Protein AF-A0A0M3JYH3-F1 (afdb_monomer_lite)

InterPro domains:
  IPR003406 Glycosyl transferase, family 14 [PF02485] (110-214)

pLDDT: mean 85.72, std 14.6, range [30.31, 98.38]

Radius of gyration: 22.3 Å; chains: 1; bounding box: 53×64×58 Å

Sequence (349 aa):
MTRRVEVPSATRVYADKLDEVIKNIGLMDNGINCDELASGNVPESIRQKAERWTYDFEMRNPLLDVANRNERCNYLTKQYGFNTVPLSDEENEFPIAYGLLVFRTAIQYLSGFDLPLKTNREMVRIFKQLNGSFNTEVLHYDYGRLWARKGTKAPHGIHLFKSSLSATFSRESANYIANNTVVNELIHYLNGTHVPDETFWTTVAGNPEKIPMPGAFNGTRFLQFTDELERRQQNEIRAEFATSTMHYYISRYQVWWFSRIKICNGEFVKDSCVYGIGDIPILLGRRELVAHKFYLHIQPAAYFCVYQKVRQRAISHDIDSFDDRPYANLPGPALKRGVNLDVWTKRYF

Organism: Anisakis simplex (NCBI:txid6269)

Foldseek 3Di:
DPPPPPDPQLLVLLVVLLVLQLVLQCCVVLVADLVLLQVLVHDPVNVVSLQPDAGPPVPPPCLVVDPDPVVNVVCCCRNVVDRDDDNDPLLVVQDDDDDADDDDDPVCVQAVQKDFLAASNLVSLLVVLLVFAKFKDWAQDDLVQLPVCRPPAQPPNQDWTFTDLDIDGDPQQVVLCVPPPSNVSNVVSLVPTHPSSRTRRCSQQQCCVRRVTGNRDPSVVVHVLVVVVVVVVVVVDDPVVVLPAADLRQAEDWAFPPDPDRDAPWDQDPRTHAHASSCSNSSNPHRHGMYHGHDSRISVSSRVSSVSVNSVVNSDPVVVVSDSVVSSLRPSNCVVVVNDSVNSVVVRD

Structure (mmCIF, N/CA/C/O backbone):
data_AF-A0A0M3JYH3-F1
#
_entry.id   AF-A0A0M3JYH3-F1
#
loop_
_atom_site.group_PDB
_atom_site.id
_atom_site.type_symbol
_atom_site.label_atom_id
_atom_site.label_alt_id
_atom_site.label_comp_id
_atom_site.label_asym_id
_atom_site.label_entity_id
_atom_site.label_seq_id
_atom_site.pdbx_PDB_ins_code
_atom_site.Cartn_x
_atom_site.Cartn_y
_atom_site.Cartn_z
_atom_site.occupancy
_atom_site.B_iso_or_equiv
_atom_site.auth_seq_id
_atom_site.auth_comp_id
_atom_site.auth_asym_id
_atom_site.auth_atom_id
_atom_site.pdbx_PDB_model_num
ATOM 1 N N . MET A 1 1 ? -4.921 -42.052 -28.350 1.00 35.19 1 MET A N 1
ATOM 2 C CA . MET A 1 1 ? -3.800 -41.089 -28.292 1.00 35.19 1 MET A CA 1
ATOM 3 C C . MET A 1 1 ? -4.367 -39.681 -28.205 1.00 35.19 1 MET A C 1
ATOM 5 O O . MET A 1 1 ? -4.621 -39.051 -29.222 1.00 35.19 1 MET A O 1
ATOM 9 N N . THR A 1 2 ? -4.641 -39.203 -26.997 1.00 32.44 2 THR A N 1
ATOM 10 C CA . THR A 1 2 ? -4.983 -37.800 -26.751 1.00 32.44 2 THR A CA 1
ATOM 11 C C . THR A 1 2 ? -3.686 -36.999 -26.779 1.00 32.44 2 THR A C 1
ATOM 13 O O . THR A 1 2 ? -2.843 -37.148 -25.896 1.00 32.44 2 THR A O 1
ATOM 16 N N . ARG A 1 3 ? -3.488 -36.187 -27.826 1.00 31.05 3 ARG A N 1
ATOM 17 C CA . ARG A 1 3 ? -2.424 -35.176 -27.853 1.00 31.05 3 ARG A CA 1
ATOM 18 C C . ARG A 1 3 ? -2.630 -34.263 -26.643 1.00 31.05 3 ARG A C 1
ATOM 20 O O . ARG A 1 3 ? -3.579 -33.484 -26.624 1.00 31.05 3 ARG A O 1
ATOM 27 N N . ARG A 1 4 ? -1.753 -34.365 -25.640 1.00 30.31 4 ARG A N 1
ATOM 28 C CA . ARG A 1 4 ? -1.554 -33.283 -24.674 1.00 30.31 4 ARG A CA 1
ATOM 29 C C . ARG A 1 4 ? -1.040 -32.099 -25.482 1.00 30.31 4 ARG A C 1
ATOM 31 O O . ARG A 1 4 ? 0.087 -32.126 -25.962 1.00 30.31 4 ARG A O 1
ATOM 38 N N . VAL A 1 5 ? -1.893 -31.107 -25.702 1.00 32.38 5 VAL A N 1
ATOM 39 C CA . VAL A 1 5 ? -1.412 -29.771 -26.037 1.00 32.38 5 VAL A CA 1
ATOM 40 C C . VAL A 1 5 ? -0.696 -29.303 -24.776 1.00 32.38 5 VAL A C 1
ATOM 42 O O . VAL A 1 5 ? -1.336 -29.140 -23.739 1.00 32.38 5 VAL A O 1
ATOM 45 N N . GLU A 1 6 ? 0.631 -29.209 -24.823 1.00 36.38 6 GLU A N 1
ATOM 46 C CA . GLU A 1 6 ? 1.411 -28.569 -23.767 1.00 36.38 6 GLU A CA 1
ATOM 47 C C . GLU A 1 6 ? 0.956 -27.112 -23.685 1.00 36.38 6 GLU A C 1
ATOM 49 O O . GLU A 1 6 ? 1.330 -26.271 -24.501 1.00 36.38 6 GLU A O 1
ATOM 54 N N . VAL A 1 7 ? 0.077 -26.824 -22.727 1.00 42.16 7 VAL A N 1
ATOM 55 C CA . VAL A 1 7 ? -0.182 -25.455 -22.295 1.00 42.16 7 VAL A CA 1
ATOM 56 C C . VAL A 1 7 ? 1.166 -24.925 -21.802 1.00 42.16 7 VAL A C 1
ATOM 58 O O . VAL A 1 7 ? 1.773 -25.580 -20.948 1.00 42.16 7 VAL A O 1
ATOM 61 N N . PRO A 1 8 ? 1.683 -23.800 -22.331 1.00 55.47 8 PRO A N 1
ATOM 62 C CA . PRO A 1 8 ? 2.891 -23.200 -21.785 1.00 55.47 8 PRO A CA 1
ATOM 63 C C . PRO A 1 8 ? 2.692 -23.021 -20.280 1.00 55.47 8 PRO A C 1
ATOM 65 O O . PRO A 1 8 ? 1.616 -22.580 -19.866 1.00 55.47 8 PRO A O 1
ATOM 68 N N . SER A 1 9 ? 3.684 -23.375 -19.456 1.00 77.56 9 SER A N 1
ATOM 69 C CA . SER A 1 9 ? 3.591 -23.095 -18.021 1.00 77.56 9 SER A CA 1
ATOM 70 C C . SER A 1 9 ? 3.213 -21.619 -17.844 1.00 77.56 9 SER A C 1
ATOM 72 O O . SER A 1 9 ? 3.724 -20.762 -18.569 1.00 77.56 9 SER A O 1
ATOM 74 N N . ALA A 1 10 ? 2.281 -21.304 -16.940 1.00 83.69 10 ALA A N 1
ATOM 75 C CA . ALA A 1 10 ? 1.799 -19.932 -16.730 1.00 83.69 10 ALA A CA 1
ATOM 76 C C . ALA A 1 10 ? 2.959 -18.927 -16.567 1.00 83.69 10 ALA A C 1
ATOM 78 O O . ALA A 1 10 ? 2.903 -17.807 -17.075 1.00 83.69 10 ALA A O 1
ATOM 79 N N . THR A 1 11 ? 4.057 -19.382 -15.956 1.00 85.94 11 THR A N 1
ATOM 80 C CA . THR A 1 11 ? 5.347 -18.692 -15.854 1.00 85.94 11 THR A CA 1
ATOM 81 C C . THR A 1 11 ? 5.919 -18.267 -17.205 1.00 85.94 11 THR A C 1
ATOM 83 O O . THR A 1 11 ? 6.310 -17.114 -17.346 1.00 85.94 11 THR A O 1
ATOM 86 N N . ARG A 1 12 ? 5.944 -19.150 -18.213 1.00 86.69 12 ARG A N 1
ATOM 87 C CA . ARG A 1 12 ? 6.437 -18.821 -19.559 1.00 86.69 12 ARG A CA 1
ATOM 88 C C . ARG A 1 12 ? 5.572 -17.753 -20.221 1.00 86.69 12 ARG A C 1
ATOM 90 O O . ARG A 1 12 ? 6.104 -16.781 -20.736 1.00 86.69 12 ARG A O 1
ATOM 97 N N . VAL A 1 13 ? 4.245 -17.883 -20.129 1.00 86.19 13 VAL A N 1
ATOM 98 C CA . VAL A 1 13 ? 3.313 -16.873 -20.670 1.00 86.19 13 VAL A CA 1
ATOM 99 C C . VAL A 1 13 ? 3.532 -15.512 -20.012 1.00 86.19 13 VAL A C 1
ATOM 101 O O . VAL A 1 13 ? 3.459 -14.475 -20.668 1.00 86.19 13 VAL A O 1
ATOM 104 N N . TYR A 1 14 ? 3.790 -15.501 -18.707 1.00 88.50 14 TYR A N 1
ATOM 105 C CA . TYR A 1 14 ? 4.072 -14.272 -17.983 1.00 88.50 14 TYR A CA 1
ATOM 106 C C . TYR A 1 14 ? 5.433 -13.678 -18.340 1.00 88.50 14 TYR A C 1
ATOM 108 O O . TYR A 1 14 ? 5.522 -12.461 -18.479 1.00 88.50 14 TYR A O 1
ATOM 116 N N . ALA A 1 15 ? 6.465 -14.511 -18.489 1.00 89.69 15 ALA A N 1
ATOM 117 C CA . ALA A 1 15 ? 7.803 -14.088 -18.889 1.00 89.69 15 ALA A CA 1
ATOM 118 C C . ALA A 1 15 ? 7.777 -13.427 -20.274 1.00 89.69 15 ALA A C 1
ATOM 120 O O . ALA A 1 15 ? 8.196 -12.281 -20.398 1.00 89.69 15 ALA A O 1
ATOM 121 N N . ASP A 1 16 ? 7.149 -14.073 -21.261 1.00 88.81 16 ASP A N 1
ATOM 122 C CA . ASP A 1 16 ? 7.013 -13.530 -22.618 1.00 88.81 16 ASP A CA 1
ATOM 123 C C . ASP A 1 16 ? 6.286 -12.165 -22.605 1.00 88.81 16 ASP A C 1
ATOM 125 O O . ASP A 1 16 ? 6.710 -11.207 -23.254 1.00 88.81 16 ASP A O 1
ATOM 129 N N . LYS A 1 17 ? 5.214 -12.036 -21.804 1.00 88.25 17 LYS A N 1
ATOM 130 C CA . LYS A 1 17 ? 4.492 -10.763 -21.614 1.00 88.25 17 LYS A CA 1
ATOM 131 C C . LYS A 1 17 ? 5.326 -9.706 -20.893 1.00 88.25 17 LYS A C 1
ATOM 133 O O . LYS A 1 17 ? 5.144 -8.516 -21.140 1.00 88.25 17 LYS A O 1
ATOM 138 N N . LEU A 1 18 ? 6.155 -10.100 -19.929 1.00 89.38 18 LEU A N 1
ATOM 139 C CA . LEU A 1 18 ? 7.035 -9.174 -19.224 1.00 89.38 18 LEU A CA 1
ATOM 140 C C . LEU A 1 18 ? 8.073 -8.610 -20.192 1.00 89.38 18 LEU A C 1
ATOM 142 O O . LEU A 1 18 ? 8.213 -7.393 -20.252 1.00 89.38 18 LEU A O 1
ATOM 146 N N . ASP A 1 19 ? 8.715 -9.460 -20.989 1.00 89.50 19 ASP A N 1
ATOM 147 C CA . ASP A 1 19 ? 9.706 -9.042 -21.981 1.00 89.50 19 ASP A CA 1
ATOM 148 C C . ASP A 1 19 ? 9.103 -8.079 -23.016 1.00 89.50 19 ASP A C 1
ATOM 150 O O . ASP A 1 19 ? 9.698 -7.041 -23.313 1.00 89.50 19 ASP A O 1
ATOM 154 N N . GLU A 1 20 ? 7.886 -8.357 -23.505 1.00 89.12 20 GLU A N 1
ATOM 155 C CA . GLU A 1 20 ? 7.159 -7.453 -24.410 1.00 89.12 20 GLU A CA 1
ATOM 156 C C . GLU A 1 20 ? 6.887 -6.087 -23.758 1.00 89.12 20 GLU A C 1
ATOM 158 O O . GLU A 1 20 ? 7.136 -5.048 -24.370 1.00 89.12 20 GLU A O 1
ATOM 163 N N . VAL A 1 21 ? 6.437 -6.062 -22.499 1.00 88.94 21 VAL A N 1
ATOM 164 C CA . VAL A 1 21 ? 6.174 -4.807 -21.775 1.00 88.94 21 VAL A CA 1
ATOM 165 C C . VAL A 1 21 ? 7.449 -4.018 -21.511 1.00 88.94 21 VAL A C 1
ATOM 167 O O . VAL A 1 21 ? 7.468 -2.813 -21.748 1.00 88.94 21 VAL A O 1
ATOM 170 N N . ILE A 1 22 ? 8.518 -4.663 -21.037 1.00 90.38 22 ILE A N 1
ATOM 171 C CA . ILE A 1 22 ? 9.797 -3.986 -20.771 1.00 90.38 22 ILE A CA 1
ATOM 172 C C . ILE A 1 22 ? 10.367 -3.392 -22.059 1.00 90.38 22 ILE A C 1
ATOM 174 O O . ILE A 1 22 ? 10.863 -2.262 -22.046 1.00 90.38 22 ILE A O 1
ATOM 178 N N . LYS A 1 23 ? 10.226 -4.108 -23.179 1.00 89.06 23 LYS A N 1
ATOM 179 C CA . LYS A 1 23 ? 10.567 -3.591 -24.502 1.00 89.06 23 LYS A CA 1
ATOM 180 C C . LYS A 1 23 ? 9.712 -2.378 -24.879 1.00 89.06 23 LYS A C 1
ATOM 182 O O . LYS A 1 23 ? 10.268 -1.374 -25.301 1.00 89.06 23 LYS A O 1
ATOM 187 N N . ASN A 1 24 ? 8.393 -2.434 -24.687 1.00 86.88 24 ASN A N 1
ATOM 188 C CA . ASN A 1 24 ? 7.489 -1.322 -25.013 1.00 86.88 24 ASN A CA 1
ATOM 189 C C . ASN A 1 24 ? 7.736 -0.073 -24.149 1.00 86.88 24 ASN A C 1
ATOM 191 O O . ASN A 1 24 ? 7.578 1.041 -24.636 1.00 86.88 24 ASN A O 1
ATOM 195 N N . ILE A 1 25 ? 8.152 -0.243 -22.889 1.00 88.44 25 ILE A N 1
ATOM 196 C CA . ILE A 1 25 ? 8.557 0.874 -22.019 1.00 88.44 25 ILE A CA 1
ATOM 197 C C . ILE A 1 25 ? 9.853 1.529 -22.535 1.00 88.44 25 ILE A C 1
ATOM 199 O O . ILE A 1 25 ? 10.072 2.719 -22.317 1.00 88.44 25 ILE A O 1
ATOM 203 N N . GLY A 1 26 ? 10.717 0.771 -23.220 1.00 90.06 26 GLY A N 1
ATOM 204 C CA . GLY A 1 26 ? 11.949 1.283 -23.820 1.00 90.06 26 GLY A CA 1
ATOM 205 C C . GLY A 1 26 ? 13.079 1.526 -22.817 1.00 90.06 26 GLY A C 1
ATOM 206 O O . GLY A 1 26 ? 13.938 2.370 -23.064 1.00 90.06 26 GLY A O 1
ATOM 207 N N . LEU A 1 27 ? 13.107 0.815 -21.680 1.00 90.00 27 LEU A N 1
ATOM 208 C CA . LEU A 1 27 ? 14.142 1.005 -20.648 1.00 90.00 27 LEU A CA 1
ATOM 209 C C . LEU A 1 27 ? 15.553 0.785 -21.212 1.00 90.00 27 LEU A C 1
ATOM 211 O O . LEU A 1 27 ? 16.405 1.671 -21.138 1.00 90.00 27 LEU A O 1
ATOM 215 N N . MET A 1 28 ? 15.778 -0.372 -21.839 1.00 87.62 28 MET A N 1
ATOM 216 C CA . MET A 1 28 ? 17.083 -0.729 -22.402 1.00 87.62 28 MET A CA 1
ATOM 217 C C . MET A 1 28 ? 17.468 0.159 -23.588 1.00 87.62 28 MET A C 1
ATOM 219 O O . MET A 1 28 ? 18.626 0.565 -23.683 1.00 87.62 28 MET A O 1
ATOM 223 N N . ASP A 1 29 ? 16.502 0.530 -24.433 1.00 90.38 29 ASP A N 1
ATOM 224 C CA . ASP A 1 29 ? 16.721 1.418 -25.584 1.00 90.38 29 ASP A CA 1
ATOM 225 C C . ASP A 1 29 ? 17.187 2.818 -25.147 1.00 90.38 29 ASP A C 1
ATOM 227 O O . ASP A 1 29 ? 17.959 3.473 -25.846 1.00 90.38 29 ASP A O 1
ATOM 231 N N . ASN A 1 30 ? 16.789 3.250 -23.946 1.00 91.00 30 ASN A N 1
ATOM 232 C CA . ASN A 1 30 ? 17.229 4.500 -23.323 1.00 91.00 30 ASN A CA 1
ATOM 233 C C . ASN A 1 30 ? 18.453 4.326 -22.397 1.00 91.00 30 ASN A C 1
ATOM 235 O O . ASN A 1 30 ? 18.867 5.264 -21.714 1.00 91.00 30 ASN A O 1
ATOM 239 N N . GLY A 1 31 ? 19.072 3.140 -22.378 1.00 91.62 31 GLY A N 1
ATOM 240 C CA . GLY A 1 31 ? 20.254 2.845 -21.567 1.00 91.62 31 GLY A CA 1
ATOM 241 C C . GLY A 1 31 ? 19.990 2.803 -20.060 1.00 91.62 31 GLY A C 1
ATOM 242 O O . GLY A 1 31 ? 20.898 3.102 -19.283 1.00 91.62 31 GLY A O 1
ATOM 243 N N . ILE A 1 32 ? 18.767 2.458 -19.651 1.00 94.06 32 ILE A N 1
ATOM 244 C CA . ILE A 1 32 ? 18.358 2.311 -18.251 1.00 94.06 32 ILE A CA 1
ATOM 245 C C . ILE A 1 32 ? 18.498 0.845 -17.854 1.00 94.06 32 ILE A C 1
ATOM 247 O O . ILE A 1 32 ? 17.699 0.002 -18.258 1.00 94.06 32 ILE A O 1
ATOM 251 N N . ASN A 1 33 ? 19.505 0.547 -17.033 1.00 94.19 33 ASN A N 1
ATOM 252 C CA . ASN A 1 33 ? 19.722 -0.791 -16.498 1.00 94.19 33 ASN A CA 1
ATOM 253 C C . ASN A 1 33 ? 19.128 -0.913 -15.086 1.00 94.19 33 ASN A C 1
ATOM 255 O O . ASN A 1 33 ? 19.706 -0.438 -14.105 1.00 94.19 33 ASN A O 1
ATOM 259 N N . CYS A 1 34 ? 17.980 -1.579 -14.971 1.00 95.25 34 CYS A N 1
ATOM 260 C CA . CYS A 1 34 ? 17.308 -1.748 -13.686 1.00 95.25 34 CYS A CA 1
ATOM 261 C C . CYS A 1 34 ? 18.018 -2.710 -12.724 1.00 95.25 34 CYS A C 1
ATOM 263 O O . CYS A 1 34 ? 17.780 -2.614 -11.523 1.00 95.25 34 CYS A O 1
ATOM 265 N N . ASP A 1 35 ? 18.863 -3.633 -13.199 1.00 94.56 35 ASP A N 1
ATOM 266 C CA . ASP A 1 35 ? 19.681 -4.485 -12.321 1.00 94.56 35 ASP A CA 1
ATOM 267 C C . ASP A 1 35 ? 20.736 -3.660 -11.582 1.00 94.56 35 ASP A C 1
ATOM 269 O O . ASP A 1 35 ? 20.869 -3.759 -10.362 1.00 94.56 35 ASP A O 1
ATOM 273 N N . GLU A 1 36 ? 21.418 -2.768 -12.298 1.00 94.00 36 GLU A N 1
ATOM 274 C CA . GLU A 1 36 ? 22.406 -1.871 -11.698 1.00 94.00 36 GLU A CA 1
ATOM 275 C C . GLU A 1 36 ? 21.750 -0.880 -10.734 1.00 94.00 36 GLU A C 1
ATOM 277 O O . GLU A 1 36 ? 22.203 -0.745 -9.595 1.00 94.00 36 GLU A O 1
ATOM 282 N N . LEU A 1 37 ? 20.632 -0.266 -11.141 1.00 95.06 37 LEU A N 1
ATOM 283 C CA . LEU A 1 37 ? 19.850 0.639 -10.292 1.00 95.06 37 LEU A CA 1
ATOM 284 C C . LEU A 1 37 ? 19.336 -0.044 -9.015 1.00 95.06 37 LEU A C 1
ATOM 286 O O . LEU A 1 37 ? 19.373 0.555 -7.943 1.00 95.06 37 LEU A O 1
ATOM 290 N N . ALA A 1 38 ? 18.905 -1.306 -9.106 1.00 94.69 38 ALA A N 1
ATOM 291 C CA . ALA A 1 38 ? 18.459 -2.081 -7.950 1.00 94.69 38 ALA A CA 1
ATOM 292 C C . ALA A 1 38 ? 19.602 -2.460 -6.996 1.00 94.69 38 ALA A C 1
ATOM 294 O O . ALA A 1 38 ? 19.373 -2.570 -5.793 1.00 94.69 38 ALA A O 1
ATOM 295 N N . SER A 1 39 ? 20.823 -2.640 -7.509 1.00 91.19 39 SER A N 1
ATOM 296 C CA . SER A 1 39 ? 21.988 -2.999 -6.691 1.00 91.19 39 SER A CA 1
ATOM 297 C C . SER A 1 39 ? 22.509 -1.849 -5.818 1.00 91.19 39 SER A C 1
ATOM 299 O O . SER A 1 39 ? 23.264 -2.085 -4.878 1.00 91.19 39 SER A O 1
ATOM 301 N N . GLY A 1 40 ? 22.156 -0.599 -6.145 1.00 81.25 40 GLY A N 1
ATOM 302 C CA . GLY A 1 40 ? 22.682 0.611 -5.501 1.00 81.25 40 GLY A CA 1
ATOM 303 C C . GLY A 1 40 ? 24.093 1.018 -5.952 1.00 81.25 40 GLY A C 1
ATOM 304 O O . GLY A 1 40 ? 24.463 2.184 -5.814 1.00 81.25 40 GLY A O 1
ATOM 305 N N . ASN A 1 41 ?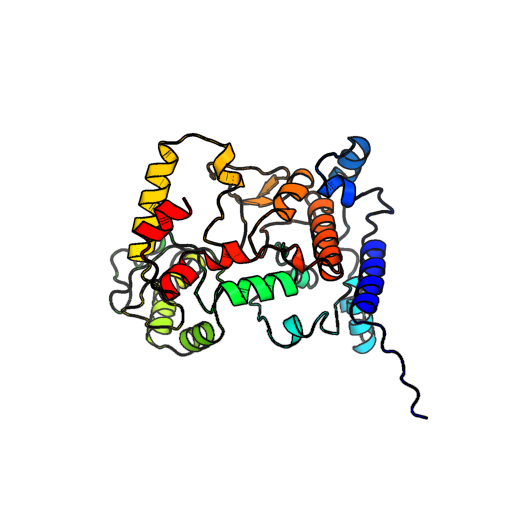 24.851 0.113 -6.577 1.00 82.56 41 ASN A N 1
ATOM 306 C CA . ASN A 1 41 ? 26.182 0.367 -7.135 1.00 82.56 41 ASN A CA 1
ATOM 307 C C . ASN A 1 41 ? 26.079 0.842 -8.589 1.00 82.56 41 ASN A C 1
ATOM 309 O O . ASN A 1 41 ? 26.506 0.161 -9.518 1.00 82.56 41 ASN A O 1
ATOM 313 N N . VAL A 1 42 ? 25.463 2.006 -8.782 1.00 87.31 42 VAL A N 1
ATOM 314 C CA . VAL A 1 42 ? 25.132 2.529 -10.113 1.00 87.31 42 VAL A CA 1
ATOM 315 C C . VAL A 1 42 ? 26.309 3.328 -10.682 1.00 87.31 42 VAL A C 1
ATOM 317 O O . VAL A 1 42 ? 26.676 4.342 -10.079 1.00 87.31 42 VAL A O 1
ATOM 320 N N . PRO A 1 43 ? 26.870 2.958 -11.848 1.00 91.38 43 PRO A N 1
ATOM 321 C CA . PRO A 1 43 ? 27.805 3.806 -12.574 1.00 91.38 43 PRO A CA 1
ATOM 322 C C . PRO A 1 43 ? 27.181 5.168 -12.882 1.00 91.38 43 PRO A C 1
ATOM 324 O O . PRO A 1 43 ? 26.028 5.259 -13.309 1.00 91.38 43 PRO A O 1
ATOM 327 N N . GLU A 1 44 ? 27.963 6.234 -12.729 1.00 92.06 44 GLU A N 1
ATOM 328 C CA . GLU A 1 44 ? 27.493 7.614 -12.916 1.00 92.06 44 GLU A CA 1
ATOM 329 C C . GLU A 1 44 ? 26.860 7.845 -14.302 1.00 92.06 44 GLU A C 1
ATOM 331 O O . GLU A 1 44 ? 25.868 8.557 -14.440 1.00 92.06 44 GLU A O 1
ATOM 336 N N . SER A 1 45 ? 27.365 7.165 -15.336 1.00 90.94 45 SER A N 1
ATOM 337 C CA . SER A 1 45 ? 26.817 7.225 -16.696 1.00 90.94 45 SER A CA 1
ATOM 338 C C . SER A 1 45 ? 25.390 6.679 -16.808 1.00 90.94 45 SER A C 1
ATOM 340 O O . SER A 1 45 ? 24.594 7.205 -17.585 1.00 90.94 45 SER A O 1
ATOM 342 N N . ILE A 1 46 ? 25.050 5.637 -16.047 1.00 91.31 46 ILE A N 1
ATOM 343 C CA . ILE A 1 46 ? 23.710 5.036 -16.026 1.00 91.31 46 ILE A CA 1
ATOM 344 C C . ILE A 1 46 ? 22.788 5.843 -15.122 1.00 91.31 46 ILE A C 1
ATOM 346 O O . ILE A 1 46 ? 21.641 6.094 -15.493 1.00 91.31 46 ILE A O 1
ATOM 350 N N . ARG A 1 47 ? 23.310 6.335 -13.993 1.00 93.50 47 ARG A N 1
ATOM 351 C CA . ARG A 1 47 ? 22.591 7.252 -13.105 1.00 93.50 47 ARG A CA 1
ATOM 352 C C . ARG A 1 47 ? 22.083 8.474 -13.872 1.00 93.50 47 ARG A C 1
ATOM 354 O O . ARG A 1 47 ? 20.879 8.694 -13.921 1.00 93.50 47 ARG A O 1
ATOM 361 N N . GLN A 1 48 ? 22.966 9.196 -14.564 1.00 93.94 48 GLN A N 1
ATOM 362 C CA . GLN A 1 48 ? 22.590 10.407 -15.306 1.00 93.94 48 GLN A CA 1
ATOM 363 C C . GLN A 1 48 ? 21.563 10.147 -16.414 1.00 93.94 48 GLN A C 1
ATOM 365 O O . GLN A 1 48 ? 20.695 10.987 -16.656 1.00 93.94 48 GLN A O 1
ATOM 370 N N . LYS A 1 49 ? 21.641 8.994 -17.093 1.00 94.94 49 LYS A N 1
ATOM 371 C CA . LYS A 1 49 ? 20.631 8.597 -18.086 1.00 94.94 49 LYS A CA 1
ATOM 372 C C . LYS A 1 49 ? 19.271 8.389 -17.432 1.00 94.94 49 LYS A C 1
ATOM 374 O O . LYS A 1 49 ? 18.283 8.931 -17.914 1.00 94.94 49 LYS A O 1
ATOM 379 N N . ALA A 1 50 ? 19.229 7.653 -16.324 1.00 95.81 50 ALA A N 1
ATOM 380 C CA . ALA A 1 50 ? 17.994 7.360 -15.608 1.00 95.81 50 ALA A CA 1
ATOM 381 C C . ALA A 1 50 ? 17.361 8.613 -14.967 1.00 95.81 50 ALA A C 1
ATOM 383 O O . ALA A 1 50 ? 16.139 8.732 -14.963 1.00 95.81 50 ALA A O 1
ATOM 384 N N . GLU A 1 51 ? 18.166 9.567 -14.482 1.00 95.19 51 GLU A N 1
ATOM 385 C CA . GLU A 1 51 ? 17.679 10.843 -13.927 1.00 95.19 51 GLU A CA 1
ATOM 386 C C . GLU A 1 51 ? 17.063 11.760 -14.988 1.00 95.19 51 GLU A C 1
ATOM 388 O O . GLU A 1 51 ? 16.088 12.454 -14.708 1.00 95.19 51 GLU A O 1
ATOM 393 N N . ARG A 1 52 ? 17.640 11.782 -16.197 1.00 94.56 52 ARG A N 1
ATOM 394 C CA . ARG A 1 52 ? 17.201 12.657 -17.298 1.00 94.56 52 ARG A CA 1
ATOM 395 C C . ARG A 1 52 ? 16.123 12.037 -18.175 1.00 94.56 52 ARG A C 1
ATOM 397 O O . ARG A 1 52 ? 15.533 12.748 -18.987 1.00 94.56 52 ARG A O 1
ATOM 404 N N . TRP A 1 53 ? 15.902 10.731 -18.068 1.00 95.12 53 TRP A N 1
ATOM 405 C CA . TRP A 1 53 ? 14.916 10.051 -18.888 1.00 95.12 53 TRP A CA 1
ATOM 406 C C . TRP A 1 53 ? 13.506 10.520 -18.548 1.00 95.12 53 TRP A C 1
ATOM 408 O O . TRP A 1 53 ? 13.085 10.529 -17.391 1.00 95.12 53 TRP A O 1
ATOM 418 N N . THR A 1 54 ? 12.769 10.886 -19.587 1.00 91.19 54 THR A N 1
ATOM 419 C CA . THR A 1 54 ? 11.357 11.232 -19.514 1.00 91.19 54 THR A CA 1
ATOM 420 C C . THR A 1 54 ? 10.540 10.128 -20.168 1.00 91.19 54 THR A C 1
ATOM 422 O O . THR A 1 54 ? 10.987 9.469 -21.105 1.00 91.19 54 THR A O 1
ATOM 425 N N . TYR A 1 55 ? 9.326 9.922 -19.668 1.00 85.12 55 TYR A N 1
ATOM 426 C CA . TYR A 1 55 ? 8.387 8.966 -20.234 1.00 85.12 55 TYR A CA 1
ATOM 427 C C . TYR A 1 55 ? 7.146 9.723 -20.697 1.00 85.12 55 TYR A C 1
ATOM 429 O O . TYR A 1 55 ? 6.483 10.373 -19.884 1.00 85.12 55 TYR A O 1
ATOM 437 N N . ASP A 1 56 ? 6.850 9.672 -21.997 1.00 76.81 56 ASP A N 1
ATOM 438 C CA . ASP A 1 56 ? 5.654 10.311 -22.543 1.00 76.81 56 ASP A CA 1
ATOM 439 C C . ASP A 1 56 ? 4.411 9.505 -22.157 1.00 76.81 56 ASP A C 1
ATOM 441 O O . ASP A 1 56 ? 4.155 8.409 -22.654 1.00 76.81 56 ASP A O 1
ATOM 445 N N . PHE A 1 57 ? 3.642 10.066 -21.232 1.00 65.50 57 PHE A N 1
ATOM 446 C CA . PHE A 1 57 ? 2.424 9.459 -20.714 1.00 65.50 57 PHE A CA 1
ATOM 447 C C . PHE A 1 57 ? 1.152 10.006 -21.371 1.00 65.50 57 PHE A C 1
ATOM 449 O O . PHE A 1 57 ? 0.076 9.430 -21.209 1.00 65.50 57 PHE A O 1
ATOM 456 N N . GLU A 1 58 ? 1.284 11.114 -22.100 1.00 58.66 58 GLU A N 1
ATOM 457 C CA . GLU A 1 58 ? 0.213 11.742 -22.876 1.00 58.66 58 GLU A CA 1
ATOM 458 C C . GLU A 1 58 ? 0.212 11.241 -24.326 1.00 58.66 58 GLU A C 1
ATOM 460 O O . GLU A 1 58 ? -0.658 11.625 -25.112 1.00 58.66 58 GLU A O 1
ATOM 465 N N . MET A 1 59 ? 1.154 10.353 -24.678 1.00 60.31 59 MET A N 1
ATOM 466 C CA . MET A 1 59 ? 1.169 9.636 -25.945 1.00 60.31 59 MET A CA 1
ATOM 467 C C . MET A 1 59 ? -0.224 9.049 -26.169 1.00 60.31 59 MET A C 1
ATOM 469 O O . MET A 1 59 ? -0.676 8.192 -25.405 1.00 60.31 59 MET A O 1
ATOM 473 N N . ARG A 1 60 ? -0.929 9.602 -27.168 1.00 56.16 60 ARG A N 1
ATOM 474 C CA . ARG A 1 60 ? -2.347 9.374 -27.472 1.00 56.16 60 ARG A CA 1
ATOM 475 C C . ARG A 1 60 ? -2.710 7.923 -27.195 1.00 56.16 60 ARG A C 1
ATOM 477 O O . ARG A 1 60 ? -2.343 7.064 -27.985 1.00 56.16 60 ARG A O 1
ATOM 484 N N . ASN A 1 61 ? -3.384 7.650 -26.074 1.00 64.06 61 ASN A N 1
ATOM 485 C CA . ASN A 1 61 ? -3.697 6.278 -25.699 1.00 64.06 61 ASN A CA 1
ATOM 486 C C . ASN A 1 61 ? -4.758 5.757 -26.679 1.00 64.06 61 ASN A C 1
ATOM 488 O O . ASN A 1 61 ? -5.937 6.103 -26.532 1.00 64.06 61 ASN A O 1
ATOM 492 N N . PRO A 1 62 ? -4.381 4.922 -27.664 1.00 65.88 62 PRO A N 1
ATOM 493 C CA . PRO A 1 62 ? -5.301 4.482 -28.695 1.00 65.88 62 PRO A CA 1
ATOM 494 C C . PRO A 1 62 ? -6.414 3.618 -28.097 1.00 65.88 62 PRO A C 1
ATOM 496 O O . PRO A 1 62 ? -7.403 3.376 -28.771 1.00 65.88 62 PRO A O 1
ATOM 499 N N . LEU A 1 63 ? -6.322 3.187 -26.829 1.00 70.75 63 LEU A N 1
ATOM 500 C CA . LEU A 1 63 ? -7.390 2.464 -26.141 1.00 70.75 63 LEU A CA 1
ATOM 501 C C . LEU A 1 63 ? -8.748 3.176 -26.241 1.00 70.75 63 LEU A C 1
ATOM 503 O O . LEU A 1 63 ? -9.768 2.504 -26.407 1.00 70.75 63 LEU A O 1
ATOM 507 N N . LEU A 1 64 ? -8.765 4.512 -26.140 1.00 70.31 64 LEU A N 1
ATOM 508 C CA . LEU A 1 64 ? -9.997 5.299 -26.259 1.00 70.31 64 LEU A CA 1
ATOM 509 C C . LEU A 1 64 ? -10.471 5.421 -27.717 1.00 70.31 64 LEU A C 1
ATOM 511 O O . LEU A 1 64 ? -11.676 5.498 -27.950 1.00 70.31 64 LEU A O 1
ATOM 515 N N . ASP A 1 65 ? -9.545 5.356 -28.675 1.00 75.69 65 ASP A N 1
ATOM 516 C CA . ASP A 1 65 ? -9.803 5.476 -30.115 1.00 75.69 65 ASP A CA 1
ATOM 517 C C . ASP A 1 65 ? -10.163 4.125 -30.780 1.00 75.69 65 ASP A C 1
ATOM 519 O O . ASP A 1 65 ? -10.805 4.086 -31.829 1.00 75.69 65 ASP A O 1
ATOM 523 N N . VAL A 1 66 ? -9.794 2.991 -30.175 1.00 77.94 66 VAL A N 1
ATOM 524 C CA . VAL A 1 66 ? -10.106 1.644 -30.679 1.00 77.94 66 VAL A CA 1
ATOM 525 C C . VAL A 1 66 ? -11.582 1.346 -30.427 1.00 77.94 66 VAL A C 1
ATOM 527 O O . VAL A 1 66 ? -12.003 1.269 -29.278 1.00 77.94 66 VAL A O 1
ATOM 530 N N . ALA A 1 67 ? -12.395 1.144 -31.464 1.00 78.75 67 ALA A N 1
ATOM 531 C CA . ALA A 1 67 ? -13.827 0.856 -31.302 1.00 78.75 67 ALA A CA 1
ATOM 532 C C . ALA A 1 67 ? -14.118 -0.611 -30.920 1.00 78.75 67 ALA A C 1
ATOM 534 O O . ALA A 1 67 ? -15.091 -0.898 -30.220 1.00 78.75 67 ALA A O 1
ATOM 535 N N . ASN A 1 68 ? -13.281 -1.555 -31.364 1.00 89.25 68 ASN A N 1
ATOM 536 C CA . ASN A 1 68 ? -13.513 -2.985 -31.181 1.00 89.25 68 ASN A CA 1
ATOM 537 C C . ASN A 1 68 ? -13.061 -3.472 -29.791 1.00 89.25 68 ASN A C 1
ATOM 539 O O . ASN A 1 68 ? -11.922 -3.272 -29.369 1.00 89.25 68 ASN A O 1
ATOM 543 N N . ARG 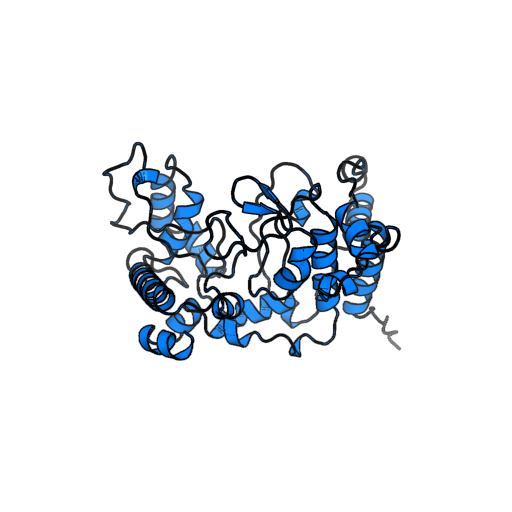A 1 69 ? -13.947 -4.180 -29.079 1.00 84.38 69 ARG A N 1
ATOM 544 C CA . ARG A 1 69 ? -13.672 -4.708 -27.732 1.00 84.38 69 ARG A CA 1
ATOM 545 C C . ARG A 1 69 ? -12.474 -5.663 -27.687 1.00 84.38 69 ARG A C 1
ATOM 547 O O . ARG A 1 69 ? -11.674 -5.576 -26.760 1.00 84.38 69 ARG A O 1
ATOM 554 N N . ASN A 1 70 ? -12.345 -6.562 -28.659 1.00 85.81 70 ASN A N 1
ATOM 555 C CA . ASN A 1 70 ? -11.255 -7.538 -28.694 1.00 85.81 70 ASN A CA 1
ATOM 556 C C . ASN A 1 70 ? -9.920 -6.850 -28.976 1.00 85.81 70 ASN A C 1
ATOM 558 O O . ASN A 1 70 ? -8.918 -7.179 -28.349 1.00 85.81 70 ASN A O 1
ATOM 562 N N . GLU A 1 71 ? -9.913 -5.851 -29.857 1.00 85.38 71 GLU A N 1
ATOM 563 C CA . GLU A 1 71 ? -8.727 -5.031 -30.112 1.00 85.38 71 GLU A CA 1
ATOM 564 C C . GLU A 1 71 ? -8.304 -4.251 -28.862 1.00 85.38 71 GLU A C 1
ATOM 566 O O . GLU A 1 71 ? -7.117 -4.236 -28.542 1.00 85.38 71 GLU A O 1
ATOM 571 N N . ARG A 1 72 ? -9.254 -3.708 -28.081 1.00 83.44 72 ARG A N 1
ATOM 572 C CA . ARG A 1 72 ? -8.954 -3.099 -26.770 1.00 83.44 72 ARG A CA 1
ATOM 573 C C . ARG A 1 72 ? -8.329 -4.103 -25.801 1.00 83.44 72 ARG A C 1
ATOM 575 O O . ARG A 1 72 ? -7.305 -3.803 -25.196 1.00 83.44 72 ARG A O 1
ATOM 582 N N . CYS A 1 73 ? -8.908 -5.297 -25.654 1.00 81.44 73 CYS A N 1
ATOM 583 C CA . CYS A 1 73 ? -8.366 -6.344 -24.776 1.00 81.44 73 CYS A CA 1
ATOM 584 C C . CYS A 1 73 ? -6.967 -6.804 -25.213 1.00 81.44 73 CYS A C 1
ATOM 586 O O . CYS A 1 73 ? -6.092 -7.008 -24.369 1.00 81.44 73 CYS A O 1
ATOM 588 N N . ASN A 1 74 ? -6.736 -6.921 -26.521 1.00 82.25 74 ASN A N 1
ATOM 589 C CA . ASN A 1 74 ? -5.432 -7.264 -27.080 1.00 82.25 74 ASN A CA 1
ATOM 590 C C . ASN A 1 74 ? -4.409 -6.155 -26.820 1.00 82.25 74 ASN A C 1
ATOM 592 O O . ASN A 1 74 ? -3.296 -6.450 -26.391 1.00 82.25 74 ASN A O 1
ATOM 596 N N . TYR A 1 75 ? -4.795 -4.891 -27.016 1.00 80.75 75 TYR A N 1
ATOM 597 C CA . TYR A 1 75 ? -3.954 -3.736 -26.711 1.00 80.75 75 TYR A CA 1
ATOM 598 C C . TYR A 1 75 ? -3.567 -3.707 -25.230 1.00 80.75 75 TYR A C 1
ATOM 600 O O . TYR A 1 75 ? -2.383 -3.668 -24.915 1.00 80.75 75 TYR A O 1
ATOM 608 N N . LEU A 1 76 ? -4.540 -3.819 -24.317 1.00 79.38 76 LEU A N 1
ATOM 609 C CA . LEU A 1 76 ? -4.285 -3.832 -22.872 1.00 79.38 76 LEU A CA 1
ATOM 610 C C . LEU A 1 76 ? -3.325 -4.954 -22.468 1.00 79.38 76 LEU A C 1
ATOM 612 O O . LEU A 1 76 ? -2.400 -4.738 -21.688 1.00 79.38 76 LEU A O 1
ATOM 616 N N . THR A 1 77 ? -3.540 -6.151 -23.011 1.00 79.00 77 THR A N 1
ATOM 617 C CA . THR A 1 77 ? -2.731 -7.325 -22.675 1.00 79.00 77 THR A CA 1
ATOM 618 C C . THR A 1 77 ? -1.293 -7.181 -23.167 1.00 79.00 77 THR A C 1
ATOM 620 O O . THR A 1 77 ? -0.380 -7.543 -22.433 1.00 79.00 77 THR A O 1
ATOM 623 N N . LYS A 1 78 ? -1.084 -6.632 -24.369 1.00 78.06 78 LYS A N 1
ATOM 624 C CA . LYS A 1 78 ? 0.251 -6.438 -24.959 1.00 78.06 78 LYS A CA 1
ATOM 625 C C . LYS A 1 78 ? 1.008 -5.255 -24.360 1.00 78.06 78 LYS A C 1
ATOM 627 O O . LYS A 1 78 ? 2.194 -5.354 -24.077 1.00 78.06 78 LYS A O 1
ATOM 632 N N . GLN A 1 79 ? 0.323 -4.135 -24.141 1.00 78.38 79 GLN A N 1
ATOM 633 C CA . GLN A 1 79 ? 0.960 -2.903 -23.667 1.00 78.38 79 GLN A CA 1
ATOM 634 C C . GLN A 1 79 ? 1.242 -2.915 -22.171 1.00 78.38 79 GLN A C 1
ATOM 636 O O . GLN A 1 79 ? 2.271 -2.408 -21.739 1.00 78.38 79 GLN A O 1
ATOM 641 N N . TYR A 1 80 ? 0.352 -3.510 -21.375 1.00 79.44 80 TYR A N 1
ATOM 642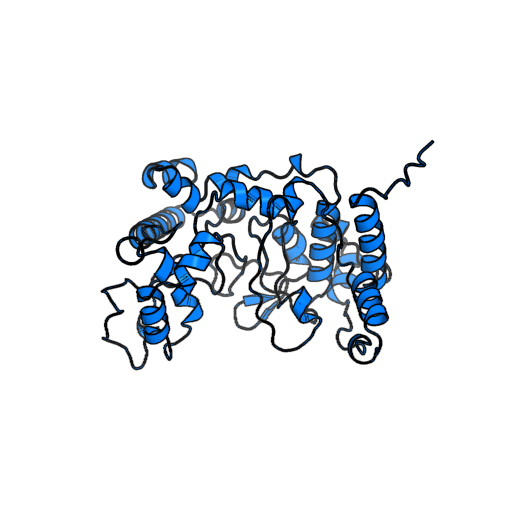 C CA . TYR A 1 80 ? 0.484 -3.521 -19.917 1.00 79.44 80 TYR A CA 1
ATOM 643 C C . TYR A 1 80 ? 0.835 -4.902 -19.353 1.00 79.44 80 TYR A C 1
ATOM 645 O O . TYR A 1 80 ? 1.102 -5.032 -18.158 1.00 79.44 80 TYR A O 1
ATOM 653 N N . GLY A 1 81 ? 0.867 -5.940 -20.199 1.00 80.62 81 GLY A N 1
ATOM 654 C CA . GLY A 1 81 ? 1.319 -7.282 -19.825 1.00 80.62 81 GLY A CA 1
ATOM 655 C C . GLY A 1 81 ? 0.439 -7.946 -18.780 1.00 80.62 81 GLY A C 1
ATOM 656 O O . GLY A 1 81 ? 0.951 -8.727 -17.976 1.00 80.62 81 GLY A O 1
ATOM 657 N N . PHE A 1 82 ? -0.859 -7.621 -18.759 1.00 82.31 82 PHE A N 1
ATOM 658 C CA . PHE A 1 82 ? -1.792 -8.184 -17.791 1.00 82.31 82 PHE A CA 1
ATOM 659 C C . PHE A 1 82 ? -1.758 -9.709 -17.834 1.00 82.31 82 PHE A C 1
ATOM 661 O O . PHE A 1 82 ? -1.892 -10.347 -18.890 1.00 82.31 82 PHE A O 1
ATOM 668 N N . ASN A 1 83 ? -1.580 -10.300 -16.657 1.00 80.31 83 ASN A N 1
ATOM 669 C CA . ASN A 1 83 ? -1.632 -11.737 -16.523 1.00 80.31 83 ASN A CA 1
ATOM 670 C C . ASN A 1 83 ? -3.085 -12.216 -16.593 1.00 80.31 83 ASN A C 1
ATOM 672 O O . ASN A 1 83 ? -3.987 -11.583 -16.054 1.00 80.31 83 ASN A O 1
ATOM 676 N N . THR A 1 84 ? -3.299 -13.329 -17.281 1.00 81.56 84 THR A N 1
ATOM 677 C CA . THR A 1 84 ? -4.630 -13.898 -17.540 1.00 81.56 84 THR A CA 1
ATOM 678 C C . THR A 1 84 ? -4.808 -15.268 -16.897 1.00 81.56 84 THR A C 1
ATOM 680 O O . THR A 1 84 ? -5.890 -15.838 -16.981 1.00 81.56 84 THR A O 1
ATOM 683 N N . VAL A 1 85 ? -3.753 -15.806 -16.281 1.00 84.94 85 VAL A N 1
ATOM 684 C CA . VAL A 1 85 ? -3.742 -17.107 -15.606 1.00 84.94 85 VAL A CA 1
ATOM 685 C C . VAL A 1 85 ? -2.980 -16.992 -14.281 1.00 84.94 85 VAL A C 1
ATOM 687 O O . VAL A 1 85 ? -1.985 -16.270 -14.234 1.00 84.94 85 VAL A O 1
ATOM 690 N N . PRO A 1 86 ? -3.396 -17.667 -13.199 1.00 89.75 86 PRO A N 1
ATOM 691 C CA . PRO A 1 86 ? -2.617 -17.709 -11.960 1.00 89.75 86 PRO A CA 1
ATOM 692 C C . PRO A 1 86 ? -1.206 -18.271 -12.195 1.00 89.75 86 PRO A C 1
ATOM 694 O O . PRO A 1 86 ? -1.027 -19.151 -13.037 1.00 89.75 86 PRO A O 1
ATOM 697 N N . LEU A 1 87 ? -0.203 -17.778 -11.460 1.00 90.00 87 LEU A N 1
ATOM 698 C CA . LEU A 1 87 ? 1.173 -18.300 -11.537 1.00 90.00 87 LEU A CA 1
ATOM 699 C C . LEU A 1 87 ? 1.398 -19.518 -10.632 1.00 90.00 87 LEU A C 1
ATOM 701 O O . LEU A 1 87 ? 2.370 -20.248 -10.820 1.00 90.00 87 LEU A O 1
ATOM 705 N N . SER A 1 88 ? 0.501 -19.757 -9.674 1.00 89.69 88 SER A N 1
ATOM 706 C CA . SER A 1 88 ? 0.536 -20.905 -8.773 1.00 89.69 88 SER A CA 1
ATOM 707 C C . SER A 1 88 ? -0.855 -21.247 -8.234 1.00 89.69 88 SER A C 1
ATOM 709 O O . SER A 1 88 ? -1.738 -20.386 -8.183 1.00 89.69 88 SER A O 1
ATOM 711 N N . ASP A 1 89 ? -1.029 -22.491 -7.782 1.00 91.81 89 ASP A N 1
ATOM 712 C CA . ASP A 1 89 ? -2.252 -22.928 -7.093 1.00 91.81 89 ASP A CA 1
ATOM 713 C C . ASP A 1 89 ? -2.464 -22.143 -5.792 1.00 91.81 89 ASP A C 1
ATOM 715 O O . ASP A 1 89 ? -3.577 -21.730 -5.488 1.00 91.81 89 ASP A O 1
ATOM 719 N N . GLU A 1 90 ? -1.375 -21.823 -5.082 1.00 92.88 90 GLU A N 1
ATOM 720 C CA . GLU A 1 90 ? -1.401 -21.008 -3.864 1.00 92.88 90 GLU A CA 1
ATOM 721 C C . GLU A 1 90 ? -2.049 -19.631 -4.083 1.00 92.88 90 GLU A C 1
ATOM 723 O O . GLU A 1 90 ? -2.796 -19.158 -3.228 1.00 92.88 90 GLU A O 1
ATOM 728 N N . GLU A 1 91 ? -1.781 -18.991 -5.222 1.00 93.38 91 GLU A N 1
ATOM 729 C CA . GLU A 1 91 ? -2.418 -17.723 -5.589 1.00 93.38 91 GLU A CA 1
ATOM 730 C C . GLU A 1 91 ? -3.864 -17.907 -6.046 1.00 93.38 91 GLU A C 1
ATOM 732 O O . GLU A 1 91 ? -4.714 -17.074 -5.739 1.00 93.38 91 GLU A O 1
ATOM 737 N N . ASN A 1 92 ? -4.154 -18.992 -6.769 1.00 94.50 92 ASN A N 1
ATOM 738 C CA . ASN A 1 92 ? -5.503 -19.303 -7.239 1.00 94.50 92 ASN A CA 1
ATOM 739 C C . ASN A 1 92 ? -6.472 -19.590 -6.076 1.00 94.50 92 ASN A C 1
ATOM 741 O O . ASN A 1 92 ? -7.648 -19.238 -6.139 1.00 94.50 92 ASN A O 1
ATOM 745 N N . GLU A 1 93 ? -5.973 -20.207 -5.007 1.00 97.00 93 GLU A N 1
ATOM 746 C CA . GLU A 1 93 ? -6.750 -20.589 -3.825 1.00 97.00 93 GLU A CA 1
ATOM 747 C C . GLU A 1 93 ? -6.905 -19.457 -2.796 1.00 97.00 93 GLU A C 1
ATOM 749 O O . GLU A 1 93 ? -7.739 -19.560 -1.894 1.00 97.00 93 GLU A O 1
ATOM 754 N N . PHE A 1 94 ? -6.143 -18.363 -2.921 1.00 97.38 94 PHE A N 1
ATOM 755 C CA . PHE A 1 94 ? -6.185 -17.224 -1.998 1.00 97.38 94 PHE A CA 1
ATOM 756 C C . PHE A 1 94 ? -6.491 -15.908 -2.739 1.00 97.38 94 PHE A C 1
ATOM 758 O O . PHE A 1 94 ? -5.591 -15.106 -2.998 1.00 97.38 94 PHE A O 1
ATOM 765 N N . PRO A 1 95 ? -7.763 -15.650 -3.095 1.00 96.88 95 PRO A N 1
ATOM 766 C CA . PRO A 1 95 ? -8.134 -14.441 -3.820 1.00 96.88 95 PRO A CA 1
ATOM 767 C C . PRO A 1 95 ? -7.955 -13.179 -2.961 1.00 96.88 95 PRO A C 1
ATOM 769 O O . PRO A 1 95 ? -8.399 -13.116 -1.814 1.00 96.88 95 PRO A O 1
ATOM 772 N N . ILE A 1 96 ? -7.358 -12.142 -3.554 1.00 96.31 96 ILE A N 1
ATOM 773 C CA . ILE A 1 96 ? -7.155 -10.821 -2.943 1.00 96.31 96 ILE A CA 1
ATOM 774 C C . ILE A 1 96 ? -8.078 -9.806 -3.627 1.00 96.31 96 ILE A C 1
ATOM 776 O O . ILE A 1 96 ? -8.185 -9.778 -4.853 1.00 96.31 96 ILE A O 1
ATOM 780 N N . ALA A 1 97 ? -8.738 -8.956 -2.837 1.00 96.06 97 ALA A N 1
ATOM 781 C CA . ALA A 1 97 ? -9.562 -7.854 -3.331 1.00 96.06 97 ALA A CA 1
ATOM 782 C C . ALA A 1 97 ? -8.889 -6.503 -3.047 1.00 96.06 97 ALA A C 1
ATOM 784 O O . ALA A 1 97 ? -8.341 -6.299 -1.966 1.00 96.06 97 ALA A O 1
ATOM 785 N N . TYR A 1 98 ? -8.976 -5.573 -4.001 1.00 91.31 98 TYR A N 1
ATOM 786 C CA . TYR A 1 98 ? -8.397 -4.231 -3.902 1.00 91.31 98 TYR A CA 1
ATOM 787 C C . TYR A 1 98 ? -9.490 -3.161 -3.987 1.00 91.31 98 TYR A C 1
ATOM 789 O O . TYR A 1 98 ? -10.362 -3.227 -4.854 1.00 91.31 98 TYR A O 1
ATOM 797 N N . GLY A 1 99 ? -9.421 -2.155 -3.113 1.00 87.62 99 GLY A N 1
ATOM 798 C CA . GLY A 1 99 ? -10.187 -0.914 -3.230 1.00 87.62 99 GLY A CA 1
ATOM 799 C C . GLY A 1 99 ? -9.290 0.197 -3.765 1.00 87.62 99 GLY A C 1
ATOM 800 O O . GLY A 1 99 ? -8.438 0.690 -3.032 1.00 87.62 99 GLY A O 1
ATOM 801 N N . LEU A 1 100 ? -9.460 0.575 -5.035 1.00 82.31 100 LEU A N 1
ATOM 802 C CA . LEU A 1 100 ? -8.635 1.585 -5.708 1.00 82.31 100 LEU A CA 1
ATOM 803 C C . LEU A 1 100 ? -9.474 2.816 -6.060 1.00 82.31 100 LEU A C 1
ATOM 805 O O . LEU A 1 100 ? -10.501 2.697 -6.728 1.00 82.31 100 LEU A O 1
ATOM 809 N N . LEU A 1 101 ? -9.018 3.999 -5.641 1.00 78.94 101 LEU A N 1
ATOM 810 C CA . LEU A 1 101 ? -9.632 5.281 -5.987 1.00 78.94 101 LEU A CA 1
ATOM 811 C C . LEU A 1 101 ? -8.788 5.988 -7.055 1.00 78.94 101 LEU A C 1
ATOM 813 O O . LEU A 1 101 ? -7.613 6.273 -6.837 1.00 78.94 101 LEU A O 1
ATOM 817 N N . VAL A 1 102 ? -9.395 6.293 -8.202 1.00 75.94 102 VAL A N 1
ATOM 818 C CA . VAL A 1 102 ? -8.736 6.928 -9.357 1.00 75.94 102 VAL A CA 1
ATOM 819 C C . VAL A 1 102 ? -9.596 8.070 -9.898 1.00 75.94 102 VAL A C 1
ATOM 821 O O . VAL A 1 102 ? -10.819 8.006 -9.798 1.00 75.94 102 VAL A O 1
ATOM 824 N N . PHE A 1 103 ? -8.983 9.123 -10.457 1.00 67.44 103 PHE A N 1
ATOM 825 C CA . PHE A 1 103 ? -9.739 10.322 -10.862 1.00 67.44 103 PHE A CA 1
ATOM 826 C C . PHE A 1 103 ? -9.301 11.012 -12.165 1.00 67.44 103 PHE A C 1
ATOM 828 O O . PHE A 1 103 ? -10.003 11.928 -12.589 1.00 67.44 103 PHE A O 1
ATOM 835 N N . ARG A 1 104 ? -8.188 10.625 -12.822 1.00 65.56 104 ARG A N 1
ATOM 836 C CA . ARG A 1 104 ? -7.766 11.272 -14.088 1.00 65.56 104 ARG A CA 1
ATOM 837 C C . ARG A 1 104 ? -7.653 10.355 -15.295 1.00 65.56 104 ARG A C 1
ATOM 839 O O . ARG A 1 104 ? -8.316 10.611 -16.290 1.00 65.56 104 ARG A O 1
ATOM 846 N N . THR A 1 105 ? -6.792 9.341 -15.266 1.00 61.34 105 THR A N 1
ATOM 847 C CA . THR A 1 105 ? -6.454 8.603 -16.496 1.00 61.34 105 THR A CA 1
ATOM 848 C C . THR A 1 105 ? -6.570 7.097 -16.321 1.00 61.34 105 THR A C 1
ATOM 850 O O . THR A 1 105 ? -6.332 6.556 -15.245 1.00 61.34 105 THR A O 1
ATOM 853 N N . ALA A 1 106 ? -6.892 6.390 -17.406 1.00 58.59 106 ALA A N 1
ATOM 854 C CA . ALA A 1 106 ? -6.894 4.926 -17.434 1.00 58.59 106 ALA A CA 1
ATOM 855 C C . ALA A 1 106 ? -5.517 4.323 -17.107 1.00 58.59 106 ALA A C 1
ATOM 857 O O . ALA A 1 106 ? -5.444 3.171 -16.709 1.00 58.59 106 ALA A O 1
ATOM 858 N N . ILE A 1 107 ? -4.428 5.084 -17.222 1.00 58.19 107 ILE A N 1
ATOM 859 C CA . ILE A 1 107 ? -3.097 4.607 -16.841 1.00 58.19 107 ILE A CA 1
ATOM 860 C C . ILE A 1 107 ? -2.824 4.864 -15.343 1.00 58.19 107 ILE A C 1
ATOM 862 O O . ILE A 1 107 ? -2.111 4.086 -14.717 1.00 58.19 107 ILE A O 1
ATOM 866 N N . GLN A 1 108 ? -3.491 5.844 -14.705 1.00 55.53 108 GLN A N 1
ATOM 867 C CA . GLN A 1 108 ? -3.586 5.890 -13.235 1.00 55.53 108 GLN A CA 1
ATOM 868 C C . GLN A 1 108 ? -4.317 4.669 -12.655 1.00 55.53 108 GLN A C 1
ATOM 870 O O . GLN A 1 108 ? -4.136 4.393 -11.478 1.00 55.53 108 GLN A O 1
ATOM 875 N N . TYR A 1 109 ? -5.081 3.899 -13.441 1.00 50.22 109 TYR A N 1
ATOM 876 C CA . TYR A 1 109 ? -5.626 2.604 -13.000 1.00 50.22 109 TYR A CA 1
ATOM 877 C C . TYR A 1 109 ? -4.526 1.590 -12.638 1.00 50.22 109 TYR A C 1
ATOM 879 O O . TYR A 1 109 ? -4.752 0.712 -11.814 1.00 50.22 109 TYR A O 1
ATOM 887 N N . LEU A 1 110 ? -3.335 1.716 -13.236 1.00 52.31 110 LEU A N 1
ATOM 888 C CA . LEU A 1 110 ? -2.210 0.808 -12.996 1.00 52.31 110 LEU A CA 1
ATOM 889 C C . LEU A 1 110 ? -1.377 1.180 -11.768 1.00 52.31 110 LEU A C 1
ATOM 891 O O . LEU A 1 110 ? -0.677 0.315 -11.251 1.00 52.31 110 LEU A O 1
ATOM 895 N N . SER A 1 111 ? -1.434 2.439 -11.322 1.00 55.66 111 SER A N 1
ATOM 896 C CA . SER A 1 111 ? -0.602 2.923 -10.217 1.00 55.66 111 SER A CA 1
ATOM 897 C C . SER A 1 111 ? -1.375 3.661 -9.130 1.00 55.66 111 SER A C 1
ATOM 899 O O . SER A 1 111 ? -1.132 3.432 -7.961 1.00 55.66 111 SER A O 1
ATOM 901 N N . GLY A 1 112 ? -2.316 4.557 -9.430 1.00 62.47 112 GLY A N 1
ATOM 902 C CA . GLY A 1 112 ? -2.927 5.410 -8.396 1.00 62.47 112 GLY A CA 1
ATOM 903 C C . GLY A 1 112 ? -1.887 6.246 -7.629 1.00 62.47 112 GLY A C 1
ATOM 904 O O . GLY A 1 112 ? -2.133 6.642 -6.495 1.00 62.47 112 GLY A O 1
ATOM 905 N N . PHE A 1 113 ? -0.724 6.487 -8.256 1.00 82.88 113 PHE A N 1
ATOM 906 C CA . PHE A 1 113 ? 0.541 6.950 -7.657 1.00 82.88 113 PHE A CA 1
ATOM 907 C C . PHE A 1 113 ? 1.232 5.970 -6.697 1.00 82.88 113 PHE A C 1
ATOM 909 O O . PHE A 1 113 ? 2.339 6.255 -6.245 1.00 82.88 113 PHE A O 1
ATOM 916 N N . ASP A 1 114 ? 0.623 4.821 -6.443 1.00 90.31 114 ASP A N 1
ATOM 917 C CA . ASP A 1 114 ? 1.166 3.706 -5.685 1.00 90.31 114 ASP A CA 1
ATOM 918 C C . ASP A 1 114 ? 1.817 2.668 -6.615 1.00 90.31 114 ASP A C 1
ATOM 920 O O . ASP A 1 114 ? 1.521 2.562 -7.807 1.00 90.31 114 ASP A O 1
ATOM 924 N N . LEU A 1 115 ? 2.733 1.875 -6.068 1.00 92.00 115 LEU A N 1
ATOM 925 C CA . LEU A 1 115 ? 3.308 0.726 -6.764 1.00 92.00 115 LEU A CA 1
ATOM 926 C C . LEU A 1 115 ? 3.462 -0.440 -5.784 1.00 92.00 115 LEU A C 1
ATOM 928 O O . LEU A 1 115 ? 4.063 -0.250 -4.720 1.00 92.00 115 LEU A O 1
ATOM 932 N N . PRO A 1 116 ? 2.958 -1.647 -6.108 1.00 93.94 116 PRO A N 1
ATOM 933 C CA . PRO A 1 116 ? 3.219 -2.829 -5.302 1.00 93.94 116 PRO A CA 1
ATOM 934 C C . PRO A 1 116 ? 4.717 -3.093 -5.151 1.00 93.94 116 PRO A C 1
ATOM 936 O O . PRO A 1 116 ? 5.454 -3.149 -6.131 1.00 93.94 116 PRO A O 1
ATOM 939 N N . LEU A 1 117 ? 5.154 -3.295 -3.909 1.00 95.88 117 LEU A N 1
ATOM 940 C CA . LEU A 1 117 ? 6.515 -3.715 -3.558 1.00 95.88 117 LEU A CA 1
ATOM 941 C C . LEU A 1 117 ? 6.612 -5.229 -3.355 1.00 95.88 117 LEU A C 1
ATOM 943 O O . LEU A 1 117 ? 7.708 -5.754 -3.145 1.00 95.88 117 LEU A O 1
ATOM 947 N N . LYS A 1 118 ? 5.466 -5.915 -3.360 1.00 95.69 118 LYS A N 1
ATOM 948 C CA . LYS A 1 118 ? 5.332 -7.363 -3.216 1.00 95.69 118 LYS A CA 1
ATOM 949 C C . LYS A 1 118 ? 4.662 -7.959 -4.444 1.00 95.69 118 LYS A C 1
ATOM 951 O O . LYS A 1 118 ? 3.788 -7.336 -5.047 1.00 95.69 118 LYS A O 1
ATOM 956 N N . THR A 1 119 ? 5.066 -9.169 -4.802 1.00 95.19 119 THR A N 1
ATOM 957 C CA . THR A 1 119 ? 4.354 -9.995 -5.780 1.00 95.19 119 THR A CA 1
ATOM 958 C C . THR A 1 119 ? 3.022 -10.464 -5.197 1.00 95.19 119 THR A C 1
ATOM 960 O O . THR A 1 119 ? 2.833 -10.475 -3.980 1.00 95.19 119 THR A O 1
ATOM 963 N N . ASN A 1 120 ? 2.097 -10.899 -6.055 1.00 95.06 120 ASN A N 1
ATOM 964 C CA . ASN A 1 120 ? 0.824 -11.457 -5.600 1.00 95.06 120 ASN A CA 1
ATOM 965 C C . ASN A 1 120 ? 1.039 -12.670 -4.671 1.00 95.06 120 ASN A C 1
ATOM 967 O O . ASN A 1 120 ? 0.447 -12.736 -3.598 1.00 95.06 120 ASN A O 1
ATOM 971 N N . ARG A 1 121 ? 1.974 -13.566 -5.009 1.00 94.38 121 ARG A N 1
ATOM 972 C CA . ARG A 1 121 ? 2.324 -14.719 -4.169 1.00 94.38 121 ARG A CA 1
ATOM 973 C C . ARG A 1 121 ? 2.954 -14.336 -2.824 1.00 94.38 121 ARG A C 1
ATOM 975 O O . ARG A 1 121 ? 2.615 -14.931 -1.803 1.00 94.38 121 ARG A O 1
ATOM 982 N N . GLU A 1 122 ? 3.823 -13.326 -2.795 1.00 96.62 122 GLU A N 1
ATOM 983 C CA . GLU A 1 122 ? 4.361 -12.777 -1.539 1.00 96.62 122 GLU A CA 1
ATOM 984 C C . GLU A 1 122 ? 3.236 -12.189 -0.673 1.00 96.62 122 GLU A C 1
ATOM 986 O O . GLU A 1 122 ? 3.178 -12.467 0.523 1.00 96.62 122 GLU A O 1
ATOM 991 N N . MET A 1 123 ? 2.300 -11.435 -1.268 1.00 97.44 123 MET A N 1
ATOM 992 C CA . MET A 1 123 ? 1.127 -10.910 -0.557 1.00 97.44 123 MET A CA 1
ATOM 993 C C . MET A 1 123 ? 0.249 -12.031 0.010 1.00 97.44 123 MET A C 1
ATOM 995 O O . MET A 1 123 ? -0.159 -11.941 1.164 1.00 97.44 123 MET A O 1
ATOM 999 N N . VAL A 1 124 ? 0.011 -13.113 -0.741 1.00 97.44 124 VAL A N 1
ATOM 1000 C CA . VAL A 1 124 ? -0.721 -14.294 -0.247 1.00 97.44 124 VAL A CA 1
ATOM 1001 C C . VAL A 1 124 ? -0.053 -14.876 1.000 1.00 97.44 124 VAL A C 1
ATOM 1003 O O . VAL A 1 124 ? -0.728 -15.090 2.009 1.00 97.44 124 VAL A O 1
ATOM 1006 N N . ARG A 1 125 ? 1.270 -15.086 0.973 1.00 97.12 125 ARG A N 1
ATOM 1007 C CA . ARG A 1 125 ? 2.018 -15.576 2.143 1.00 97.12 125 ARG A CA 1
ATOM 1008 C C . ARG A 1 125 ? 1.912 -14.608 3.322 1.00 97.12 125 ARG A C 1
ATOM 1010 O O . ARG A 1 125 ? 1.536 -15.024 4.415 1.00 97.12 125 ARG A O 1
ATOM 1017 N N . ILE A 1 126 ? 2.100 -13.305 3.092 1.00 97.38 126 ILE A N 1
ATOM 1018 C CA . ILE A 1 126 ? 1.897 -12.269 4.119 1.00 97.38 126 ILE A CA 1
ATOM 1019 C C . ILE A 1 126 ? 0.490 -12.363 4.729 1.00 97.38 126 ILE A C 1
ATOM 1021 O O . ILE A 1 126 ? 0.344 -12.357 5.949 1.00 97.38 126 ILE A O 1
ATOM 1025 N N . PHE A 1 127 ? -0.559 -12.474 3.914 1.00 97.75 127 PHE A N 1
ATOM 1026 C CA . PHE A 1 127 ? -1.942 -12.487 4.394 1.00 97.75 127 PHE A CA 1
ATOM 1027 C C . PHE A 1 127 ? -2.303 -13.761 5.157 1.00 97.75 127 PHE A C 1
ATOM 1029 O O . PHE A 1 127 ? -3.041 -13.683 6.144 1.00 97.75 127 PHE A O 1
ATOM 1036 N N . LYS A 1 128 ? -1.721 -14.910 4.790 1.00 96.88 128 LYS A N 1
ATOM 1037 C CA . LYS A 1 128 ? -1.782 -16.126 5.614 1.00 96.88 128 LYS A CA 1
ATOM 1038 C C . LYS A 1 128 ? -1.177 -15.879 7.000 1.00 96.88 128 LYS A C 1
ATOM 1040 O O . LYS A 1 128 ? -1.792 -16.246 8.000 1.00 96.88 128 LYS A O 1
ATOM 1045 N N . GLN A 1 129 ? -0.044 -15.176 7.080 1.00 96.12 129 GLN A N 1
ATOM 1046 C CA . GLN A 1 129 ? 0.586 -14.810 8.356 1.00 96.12 129 GLN A CA 1
ATOM 1047 C C . GLN A 1 129 ? -0.213 -13.771 9.155 1.00 96.12 129 GLN A C 1
ATOM 1049 O O . GLN A 1 129 ? -0.227 -13.821 10.388 1.00 96.12 129 GLN A O 1
ATOM 1054 N N . LEU A 1 130 ? -0.928 -12.864 8.476 1.00 96.00 130 LEU A N 1
ATOM 1055 C CA . LEU A 1 130 ? -1.855 -11.943 9.137 1.00 96.00 130 LEU A CA 1
ATOM 1056 C C . LEU A 1 130 ? -3.029 -12.679 9.797 1.00 96.00 130 LEU A C 1
ATOM 1058 O O . LEU A 1 130 ? -3.618 -12.169 10.748 1.00 96.00 130 LEU A O 1
ATOM 1062 N N . ASN A 1 131 ? -3.376 -13.877 9.314 1.00 94.75 131 ASN A N 1
ATOM 1063 C CA . ASN A 1 131 ? -4.393 -14.749 9.897 1.00 94.75 131 ASN A CA 1
ATOM 1064 C C . ASN A 1 131 ? -5.699 -13.994 10.221 1.00 94.75 131 ASN A C 1
ATOM 1066 O O . ASN A 1 131 ? -6.242 -14.102 11.318 1.00 94.75 131 ASN A O 1
ATOM 1070 N N . GLY A 1 132 ? -6.176 -13.144 9.306 1.00 94.94 132 GLY A N 1
ATOM 1071 C CA . GLY A 1 132 ? -7.393 -12.341 9.485 1.00 94.94 132 GLY A CA 1
ATOM 1072 C C . GLY A 1 132 ? -7.316 -11.248 10.563 1.00 94.94 132 GLY A C 1
ATOM 1073 O O . GLY A 1 132 ? -8.353 -10.853 11.093 1.00 94.94 132 GLY A O 1
ATOM 1074 N N . SER A 1 133 ? -6.120 -10.798 10.953 1.00 94.75 133 SER A N 1
ATOM 1075 C CA . SER A 1 133 ? -5.939 -9.580 11.753 1.00 94.75 133 SER A CA 1
ATOM 1076 C C . SER A 1 133 ? -6.192 -8.326 10.913 1.00 94.75 133 SER A C 1
ATOM 1078 O O . SER A 1 133 ? -5.839 -8.305 9.734 1.00 94.75 133 SER A O 1
ATOM 1080 N N . PHE A 1 134 ? -6.707 -7.263 11.530 1.00 95.62 134 PHE A N 1
ATOM 1081 C CA . PHE A 1 134 ? -6.838 -5.953 10.891 1.00 95.62 134 PHE A CA 1
ATOM 1082 C C . PHE A 1 134 ? -5.514 -5.173 10.992 1.00 95.62 134 PHE A C 1
ATOM 1084 O O . PHE A 1 134 ? -4.995 -4.978 12.092 1.00 95.62 134 PHE A O 1
ATOM 1091 N N . ASN A 1 135 ? -4.953 -4.719 9.868 1.00 95.62 135 ASN A N 1
ATOM 1092 C CA . ASN A 1 135 ? -3.737 -3.904 9.826 1.00 95.62 135 ASN A CA 1
ATOM 1093 C C . ASN A 1 135 ? -4.059 -2.472 9.391 1.00 95.62 135 ASN A C 1
ATOM 1095 O O . ASN A 1 135 ? -4.451 -2.221 8.253 1.00 95.62 135 ASN A O 1
ATOM 1099 N N . THR A 1 136 ? -3.868 -1.537 10.313 1.00 94.50 136 THR A N 1
ATOM 1100 C CA . THR A 1 136 ? -4.095 -0.102 10.131 1.00 94.50 136 THR A CA 1
ATOM 1101 C C . THR A 1 136 ? -3.097 0.663 10.989 1.00 94.50 136 THR A C 1
ATOM 1103 O O . THR A 1 136 ? -2.586 0.131 11.976 1.00 94.50 136 THR A O 1
ATOM 1106 N N . GLU A 1 137 ? -2.794 1.895 10.604 1.00 92.50 137 GLU A N 1
ATOM 1107 C CA . GLU A 1 137 ? -1.975 2.789 11.416 1.00 92.50 137 GLU A CA 1
ATOM 1108 C C . GLU A 1 137 ? -2.783 3.285 12.622 1.00 92.50 137 GLU A C 1
ATOM 1110 O O . GLU A 1 137 ? -3.955 3.638 12.485 1.00 92.50 137 GLU A O 1
ATOM 1115 N N . VAL A 1 138 ? -2.178 3.315 13.806 1.00 91.69 138 VAL A N 1
ATOM 1116 C CA . VAL A 1 138 ? -2.848 3.687 15.055 1.00 91.69 138 VAL A CA 1
ATOM 1117 C C . VAL A 1 138 ? -2.150 4.911 15.631 1.00 91.69 138 VAL A C 1
ATOM 1119 O O . VAL A 1 138 ? -1.007 4.820 16.068 1.00 91.69 138 VAL A O 1
ATOM 1122 N N . LEU A 1 139 ? -2.833 6.058 15.618 1.00 92.44 139 LEU A N 1
ATOM 1123 C CA . LEU A 1 139 ? -2.316 7.335 16.116 1.00 92.44 139 LEU A CA 1
ATOM 1124 C C . LEU A 1 139 ? -3.348 8.057 16.992 1.00 92.44 139 LEU A C 1
ATOM 1126 O O . LEU A 1 139 ? -4.560 7.855 16.863 1.00 92.44 139 LEU A O 1
ATOM 1130 N N . HIS A 1 140 ? -2.859 8.944 17.861 1.00 94.12 140 HIS A N 1
ATOM 1131 C CA . HIS A 1 140 ? -3.709 9.851 18.634 1.00 94.12 140 HIS A CA 1
ATOM 1132 C C . HIS A 1 140 ? -4.556 10.717 17.704 1.00 94.12 140 HIS A C 1
ATOM 1134 O O . HIS A 1 140 ? -4.050 11.313 16.748 1.00 94.12 140 HIS A O 1
ATOM 1140 N N . TYR A 1 141 ? -5.857 10.784 17.982 1.00 95.25 141 TYR A N 1
ATOM 1141 C CA . TYR A 1 141 ? -6.767 11.591 17.185 1.00 95.25 141 TYR A CA 1
ATOM 1142 C C . TYR A 1 141 ? -6.577 13.084 17.453 1.00 95.25 141 TYR A C 1
ATOM 1144 O O . TYR A 1 141 ? -6.587 13.541 18.597 1.00 95.25 141 TYR A O 1
ATOM 1152 N N . ASP A 1 142 ? -6.461 13.860 16.379 1.00 92.75 142 ASP A N 1
ATOM 1153 C CA . ASP A 1 142 ? -6.470 15.315 16.453 1.00 92.75 142 ASP A CA 1
ATOM 1154 C C . ASP A 1 142 ? -7.918 15.817 16.528 1.00 92.75 142 ASP A C 1
ATOM 1156 O O . ASP A 1 142 ? -8.609 15.951 15.517 1.00 92.75 142 ASP A O 1
ATOM 1160 N N . TYR A 1 143 ? -8.380 16.128 17.741 1.00 92.81 143 TYR A N 1
ATOM 1161 C CA . TYR A 1 143 ? -9.732 16.645 17.978 1.00 92.81 143 TYR A CA 1
ATOM 1162 C C . TYR A 1 143 ? -10.007 18.000 17.305 1.00 92.81 143 TYR A C 1
ATOM 1164 O O . TYR A 1 143 ? -11.173 18.383 17.173 1.00 92.81 143 TYR A O 1
ATOM 1172 N N . GLY A 1 144 ? -8.979 18.710 16.823 1.00 93.25 144 GLY A N 1
ATOM 1173 C CA . GLY A 1 144 ? -9.146 19.862 15.938 1.00 93.25 144 GLY A CA 1
ATOM 1174 C C . GLY A 1 144 ? -9.872 19.506 14.635 1.00 93.25 144 GLY A C 1
ATOM 1175 O O . GLY A 1 144 ? -10.639 20.324 14.123 1.00 93.25 144 GLY A O 1
ATOM 1176 N N . ARG A 1 145 ? -9.743 18.257 14.158 1.00 94.06 145 ARG A N 1
ATOM 1177 C CA . ARG A 1 145 ? -10.393 17.757 12.934 1.00 94.06 145 ARG A CA 1
ATOM 1178 C C . ARG A 1 145 ? -11.921 17.710 13.011 1.00 94.06 145 ARG A C 1
ATOM 1180 O O . ARG A 1 145 ? -12.577 17.671 11.973 1.00 94.06 145 ARG A O 1
ATOM 1187 N N . LEU A 1 146 ? -12.513 17.775 14.207 1.00 93.69 146 LEU A N 1
ATOM 1188 C CA . LEU A 1 146 ? -13.974 17.832 14.365 1.00 93.69 146 LEU A CA 1
ATOM 1189 C C . LEU A 1 146 ? -14.584 19.173 13.932 1.00 93.69 146 LEU A C 1
ATOM 1191 O O . LEU A 1 146 ? -15.785 19.230 13.683 1.00 93.69 146 LEU A O 1
ATOM 1195 N N . TRP A 1 147 ? -13.784 20.239 13.834 1.00 89.50 147 TRP A N 1
ATOM 1196 C CA . TRP A 1 147 ? -14.210 21.576 13.408 1.00 89.50 147 TRP A CA 1
ATOM 1197 C C . TRP A 1 147 ? -15.533 22.041 14.052 1.00 89.50 147 TRP A C 1
ATOM 1199 O O . TRP A 1 147 ? -15.588 22.194 15.271 1.00 89.50 147 TRP A O 1
ATOM 1209 N N . ALA A 1 148 ? -16.604 22.237 13.271 1.00 87.75 148 ALA A N 1
ATOM 1210 C CA . ALA A 1 148 ? -17.922 22.665 13.756 1.00 87.75 148 ALA A CA 1
ATOM 1211 C C . ALA A 1 148 ? -18.556 21.700 14.782 1.00 87.75 148 ALA A C 1
ATOM 1213 O O . ALA A 1 148 ? -19.476 22.080 15.499 1.00 87.75 148 ALA A O 1
ATOM 1214 N N . ARG A 1 149 ? -18.058 20.461 14.877 1.00 86.31 149 ARG A N 1
ATOM 1215 C CA . ARG A 1 149 ? -18.496 19.427 15.830 1.00 86.31 149 ARG A CA 1
ATOM 1216 C C . ARG A 1 149 ? -17.603 19.341 17.070 1.00 86.31 149 ARG A C 1
ATOM 1218 O O . ARG A 1 149 ? -17.719 18.394 17.851 1.00 86.31 149 ARG A O 1
ATOM 1225 N N . LYS A 1 150 ? -16.690 20.294 17.278 1.00 84.81 150 LYS A N 1
ATOM 1226 C CA . LYS A 1 150 ? -15.830 20.328 18.467 1.00 84.81 150 LYS A CA 1
ATOM 1227 C C . LYS A 1 150 ? -16.684 20.358 19.742 1.00 84.81 150 LYS A C 1
ATOM 1229 O O . LYS A 1 150 ? -17.599 21.163 19.866 1.00 84.81 150 LYS A O 1
ATOM 1234 N N . GLY A 1 151 ? -16.382 19.464 20.685 1.00 82.81 151 GLY A N 1
ATOM 1235 C CA . GLY A 1 151 ? -17.135 19.303 21.937 1.00 82.81 151 GLY A CA 1
ATOM 1236 C C . GLY A 1 151 ? -18.305 18.316 21.865 1.00 82.81 151 GLY A C 1
ATOM 1237 O O . GLY A 1 151 ? -18.857 17.961 22.905 1.00 82.81 151 GLY A O 1
ATOM 1238 N N . THR A 1 152 ? -18.657 17.820 20.674 1.00 88.81 152 THR A N 1
ATOM 1239 C CA . THR A 1 152 ? -19.585 16.688 20.546 1.00 88.81 152 THR A CA 1
ATOM 1240 C C . THR A 1 152 ? -18.888 15.369 20.890 1.00 88.81 152 THR A C 1
ATOM 1242 O O . THR A 1 152 ? -17.659 15.268 20.869 1.00 88.81 152 THR A O 1
ATOM 1245 N N . LYS A 1 153 ? -19.679 14.353 21.246 1.00 89.81 153 LYS A N 1
ATOM 1246 C CA . LYS A 1 153 ? -19.191 12.994 21.496 1.00 89.81 153 LYS A CA 1
ATOM 1247 C C . LYS A 1 153 ? -19.503 12.122 20.286 1.00 89.81 153 LYS A C 1
ATOM 1249 O O . LYS A 1 153 ? -20.602 12.208 19.742 1.00 89.81 153 LYS A O 1
ATOM 1254 N N . ALA A 1 154 ? -18.557 11.264 19.914 1.00 93.81 154 ALA A N 1
ATOM 1255 C CA . ALA A 1 154 ? -18.798 10.226 18.923 1.00 93.81 154 ALA A CA 1
ATOM 1256 C C . ALA A 1 154 ? -19.931 9.285 19.389 1.00 93.81 154 ALA A C 1
ATOM 1258 O O . ALA A 1 154 ? -20.117 9.096 20.603 1.00 93.81 154 ALA A O 1
ATOM 1259 N N . PRO A 1 155 ? -20.694 8.695 18.451 1.00 94.38 155 PRO A N 1
ATOM 1260 C CA . PRO A 1 155 ? -21.809 7.813 18.781 1.00 94.38 155 PRO A CA 1
ATOM 1261 C C . PRO A 1 155 ? -21.341 6.632 19.641 1.00 94.38 155 PRO A C 1
ATOM 1263 O O . PRO A 1 155 ? -20.194 6.197 19.550 1.00 94.38 155 PRO A O 1
ATOM 1266 N N . HIS A 1 156 ? -22.215 6.144 20.528 1.00 94.56 156 HIS A N 1
ATOM 1267 C CA . HIS A 1 156 ? -21.950 5.015 21.445 1.00 94.56 156 HIS A CA 1
ATOM 1268 C C . HIS A 1 156 ? -20.732 5.171 22.373 1.00 94.56 156 HIS A C 1
ATOM 1270 O O . HIS A 1 156 ? -20.287 4.199 22.988 1.00 94.56 156 HIS A O 1
ATOM 1276 N N . GLY A 1 157 ? -20.186 6.386 22.495 1.00 93.19 157 GLY A N 1
ATOM 1277 C CA . GLY A 1 157 ? -18.951 6.627 23.240 1.00 93.19 157 GLY A CA 1
ATOM 1278 C C . GLY A 1 157 ? -17.717 6.004 22.581 1.00 93.19 157 GLY A C 1
ATOM 1279 O O . GLY A 1 157 ? -16.769 5.667 23.285 1.00 93.19 157 GLY A O 1
ATOM 1280 N N . ILE A 1 158 ? -17.738 5.824 21.256 1.00 96.50 158 ILE A N 1
ATOM 1281 C CA . ILE A 1 158 ? -16.599 5.340 20.469 1.00 96.50 158 ILE A CA 1
ATOM 1282 C C . ILE A 1 158 ? -15.401 6.277 20.656 1.00 96.50 158 ILE A C 1
ATOM 1284 O O . ILE A 1 158 ? -15.527 7.499 20.562 1.00 96.50 158 ILE A O 1
ATOM 1288 N N . HIS A 1 159 ? -14.221 5.708 20.888 1.00 96.69 159 HIS A N 1
ATOM 1289 C CA . HIS A 1 159 ? -12.982 6.471 20.903 1.00 96.69 159 HIS A CA 1
ATOM 1290 C C . HIS A 1 159 ? -12.498 6.706 19.471 1.00 96.69 159 HIS A C 1
ATOM 1292 O O . HIS A 1 159 ? -12.352 5.752 18.706 1.00 96.69 159 HIS A O 1
ATOM 1298 N N . LEU A 1 160 ? -12.246 7.962 19.103 1.00 97.06 160 LEU A N 1
ATOM 1299 C CA . LEU A 1 160 ? -11.703 8.297 17.788 1.00 97.06 160 LEU A CA 1
ATOM 1300 C C . LEU A 1 160 ? -10.194 8.070 17.774 1.00 97.06 160 LEU A C 1
ATOM 1302 O O . LEU A 1 160 ? -9.494 8.473 18.700 1.00 97.06 160 LEU A O 1
ATOM 1306 N N . PHE A 1 161 ? -9.705 7.482 16.690 1.00 96.88 161 PHE A N 1
ATOM 1307 C CA . PHE A 1 161 ? -8.285 7.301 16.414 1.00 96.88 161 PHE A CA 1
ATOM 1308 C C . PHE A 1 161 ? -7.927 8.007 15.111 1.00 96.88 161 PHE A C 1
ATOM 1310 O O . PHE A 1 161 ? -8.741 8.060 14.188 1.00 96.88 161 PHE A O 1
ATOM 1317 N N . LYS A 1 162 ? -6.696 8.511 15.009 1.00 95.25 162 LYS A N 1
ATOM 1318 C CA . LYS A 1 162 ? -6.111 8.832 13.707 1.00 95.25 162 LYS A CA 1
ATOM 1319 C C . LYS A 1 162 ? -5.526 7.549 13.102 1.00 95.25 162 LYS A C 1
ATOM 1321 O O . LYS A 1 162 ? -5.034 6.672 13.809 1.00 95.25 162 LYS A O 1
ATOM 1326 N N . SER A 1 163 ? -5.605 7.452 11.786 1.00 93.19 163 SER A N 1
ATOM 1327 C CA . SER A 1 163 ? -5.163 6.340 10.954 1.00 93.19 163 SER A CA 1
ATOM 1328 C C . SER A 1 163 ? -4.644 6.847 9.610 1.00 93.19 163 SER A C 1
ATOM 1330 O O . SER A 1 163 ? -4.772 8.028 9.292 1.00 93.19 163 SER A O 1
ATOM 1332 N N . SER A 1 164 ? -4.066 5.951 8.821 1.00 91.44 164 SER A N 1
ATOM 1333 C CA . SER A 1 164 ? -3.737 6.198 7.419 1.00 91.44 164 SER A CA 1
ATOM 1334 C C . SER A 1 164 ? -4.974 6.038 6.527 1.00 91.44 164 SER A C 1
ATOM 1336 O O . SER A 1 164 ? -5.931 5.368 6.903 1.00 91.44 164 SER A O 1
ATOM 1338 N N . LEU A 1 165 ? -4.928 6.584 5.306 1.00 89.44 165 LEU A N 1
ATOM 1339 C CA . LEU A 1 165 ? -5.991 6.422 4.298 1.00 89.44 165 LEU A CA 1
ATOM 1340 C C . LEU A 1 165 ? -6.286 4.946 3.957 1.00 89.44 165 LEU A C 1
ATOM 1342 O O . LEU A 1 165 ? -7.405 4.606 3.578 1.00 89.44 165 LEU A O 1
ATOM 1346 N N . SER A 1 166 ? -5.278 4.077 4.050 1.00 91.94 166 SER A N 1
ATOM 1347 C CA . SER A 1 166 ? -5.351 2.662 3.677 1.00 91.94 166 SER A CA 1
ATOM 1348 C C . SER A 1 166 ? -5.289 1.730 4.885 1.00 91.94 166 SER A C 1
ATOM 1350 O O . SER A 1 166 ? -4.584 1.991 5.859 1.00 91.94 166 SER A O 1
ATOM 1352 N N . ALA A 1 167 ? -5.962 0.589 4.762 1.00 94.88 167 ALA A N 1
ATOM 1353 C CA . ALA A 1 167 ? -5.913 -0.511 5.712 1.00 94.88 167 ALA A CA 1
ATOM 1354 C C . ALA A 1 167 ? -5.957 -1.854 4.970 1.00 94.88 167 ALA A C 1
ATOM 1356 O O . ALA A 1 167 ? -6.476 -1.943 3.858 1.00 94.88 167 ALA A O 1
ATOM 1357 N N . THR A 1 168 ? -5.439 -2.902 5.609 1.00 96.75 168 THR A N 1
ATOM 1358 C CA . THR A 1 168 ? -5.482 -4.284 5.116 1.00 96.75 168 THR A CA 1
ATOM 1359 C C . THR A 1 168 ? -6.279 -5.127 6.102 1.00 96.75 168 THR A C 1
ATOM 1361 O O . THR A 1 168 ? -5.945 -5.182 7.285 1.00 96.75 168 THR A O 1
ATOM 1364 N N . PHE A 1 169 ? -7.341 -5.779 5.638 1.00 96.75 169 PHE A N 1
ATOM 1365 C CA . PHE A 1 169 ? -8.258 -6.526 6.498 1.00 96.75 169 PHE A CA 1
ATOM 1366 C C . PHE A 1 169 ? -8.967 -7.648 5.739 1.00 96.75 169 PHE A C 1
ATOM 1368 O O . PHE A 1 169 ? -8.899 -7.728 4.513 1.00 96.75 169 PHE A O 1
ATOM 1375 N N . SER A 1 170 ? -9.625 -8.544 6.476 1.00 97.25 170 SER A N 1
ATOM 1376 C CA . SER A 1 170 ? -10.262 -9.723 5.893 1.00 97.25 170 SER A CA 1
ATOM 1377 C C . SER A 1 170 ? -11.629 -9.408 5.280 1.00 97.25 170 SER A C 1
ATOM 1379 O O . SER A 1 170 ? -12.269 -8.396 5.586 1.00 97.25 170 SER A O 1
ATOM 1381 N N . ARG A 1 171 ? -12.121 -10.314 4.429 1.00 97.38 171 ARG A N 1
ATOM 1382 C CA . ARG A 1 171 ? -13.461 -10.204 3.836 1.00 97.38 171 ARG A CA 1
ATOM 1383 C C . ARG A 1 171 ? -14.560 -10.199 4.901 1.00 97.38 171 ARG A C 1
ATOM 1385 O O . ARG A 1 171 ? -15.565 -9.516 4.739 1.00 97.38 171 ARG A O 1
ATOM 1392 N N . GLU A 1 172 ? -14.373 -10.931 5.995 1.00 97.62 172 GLU A N 1
ATOM 1393 C CA . GLU A 1 172 ? -15.290 -10.948 7.136 1.00 97.62 172 GLU A CA 1
ATOM 1394 C C . GLU A 1 172 ? -15.365 -9.574 7.810 1.00 97.62 172 GLU A C 1
ATOM 1396 O O . GLU A 1 172 ? -16.468 -9.099 8.080 1.00 97.62 172 GLU A O 1
ATOM 1401 N N . SER A 1 173 ? -14.224 -8.898 8.011 1.00 97.69 173 SER A N 1
ATOM 1402 C CA . SER A 1 173 ? -14.200 -7.512 8.498 1.00 97.69 173 SER A CA 1
ATOM 1403 C C . SER A 1 173 ? -14.924 -6.578 7.524 1.00 97.69 173 SER A C 1
ATOM 1405 O O . SER A 1 173 ? -15.757 -5.785 7.950 1.00 97.69 173 SER A O 1
ATOM 1407 N N . ALA A 1 174 ? -14.674 -6.709 6.214 1.00 97.62 174 ALA A N 1
ATOM 1408 C CA . ALA A 1 174 ? -15.322 -5.893 5.184 1.00 97.62 174 ALA A CA 1
ATOM 1409 C C . ALA A 1 174 ? -16.855 -6.036 5.206 1.00 97.62 174 ALA A C 1
ATOM 1411 O O . ALA A 1 174 ? -17.581 -5.043 5.237 1.00 97.62 174 ALA A O 1
ATOM 1412 N N . ASN A 1 175 ? -17.346 -7.278 5.241 1.00 98.12 175 ASN A N 1
ATOM 1413 C CA . ASN A 1 175 ? -18.774 -7.578 5.297 1.00 98.12 175 ASN A CA 1
ATOM 1414 C C . ASN A 1 175 ? -19.413 -7.054 6.586 1.00 98.12 175 ASN A C 1
ATOM 1416 O O . ASN A 1 175 ? -20.536 -6.555 6.546 1.00 98.12 175 ASN A O 1
ATOM 1420 N N . TYR A 1 176 ? -18.715 -7.153 7.719 1.00 98.38 176 TYR A N 1
ATOM 1421 C CA . TYR A 1 176 ? -19.198 -6.595 8.976 1.00 98.38 176 TYR A CA 1
ATOM 1422 C C . TYR A 1 176 ? -19.318 -5.069 8.884 1.00 98.38 176 TYR A C 1
ATOM 1424 O O . TYR A 1 176 ? -20.380 -4.523 9.167 1.00 98.38 176 TYR A O 1
ATOM 1432 N N . ILE A 1 177 ? -18.255 -4.389 8.440 1.00 97.88 177 ILE A N 1
ATOM 1433 C CA . ILE A 1 177 ? -18.201 -2.926 8.283 1.00 97.88 177 ILE A CA 1
ATOM 1434 C C . ILE A 1 177 ? -19.350 -2.430 7.400 1.00 97.88 177 ILE A C 1
ATOM 1436 O O . ILE A 1 177 ? -20.035 -1.482 7.770 1.00 97.88 177 ILE A O 1
ATOM 1440 N N . ALA A 1 178 ? -19.593 -3.093 6.267 1.00 97.31 178 ALA A N 1
ATOM 1441 C CA . ALA A 1 178 ? -20.612 -2.683 5.304 1.00 97.31 178 ALA A CA 1
ATOM 1442 C C . ALA A 1 178 ? -22.058 -2.817 5.817 1.00 97.31 178 ALA A C 1
ATOM 1444 O O . ALA A 1 178 ? -22.941 -2.127 5.317 1.00 97.31 178 ALA A O 1
ATOM 1445 N N . ASN A 1 179 ? -22.311 -3.698 6.791 1.00 97.75 179 ASN A N 1
ATOM 1446 C CA . ASN A 1 179 ? -23.668 -4.041 7.235 1.00 97.75 179 ASN A CA 1
ATOM 1447 C C . ASN A 1 179 ? -23.969 -3.642 8.689 1.00 97.75 179 ASN A C 1
ATOM 1449 O O . ASN A 1 179 ? -25.062 -3.908 9.187 1.00 97.75 179 ASN A O 1
ATOM 1453 N N . ASN A 1 180 ? -23.018 -3.032 9.401 1.00 98.12 180 ASN A N 1
ATOM 1454 C CA . ASN A 1 180 ? -23.176 -2.705 10.813 1.00 98.12 180 ASN A CA 1
ATOM 1455 C C . ASN A 1 180 ? -23.740 -1.286 11.026 1.00 98.12 180 ASN A C 1
ATOM 1457 O O . ASN A 1 180 ? -23.207 -0.301 10.515 1.00 98.12 180 ASN A O 1
ATOM 1461 N N . THR A 1 181 ? -24.795 -1.169 11.837 1.00 98.00 181 THR A N 1
ATOM 1462 C CA . THR A 1 181 ? -25.480 0.108 12.110 1.00 98.00 181 THR A CA 1
ATOM 1463 C C . THR A 1 181 ? -24.609 1.105 12.870 1.00 98.00 181 THR A C 1
ATOM 1465 O O . THR A 1 181 ? -24.574 2.275 12.502 1.00 98.00 181 THR A O 1
ATOM 1468 N N . VAL A 1 182 ? -23.841 0.650 13.865 1.00 98.00 182 VAL A N 1
ATOM 1469 C CA . VAL A 1 182 ? -22.917 1.495 14.644 1.00 98.00 182 VAL A CA 1
ATOM 1470 C C . VAL A 1 182 ? -21.821 2.079 13.746 1.00 98.00 182 VAL A C 1
ATOM 1472 O O . VAL A 1 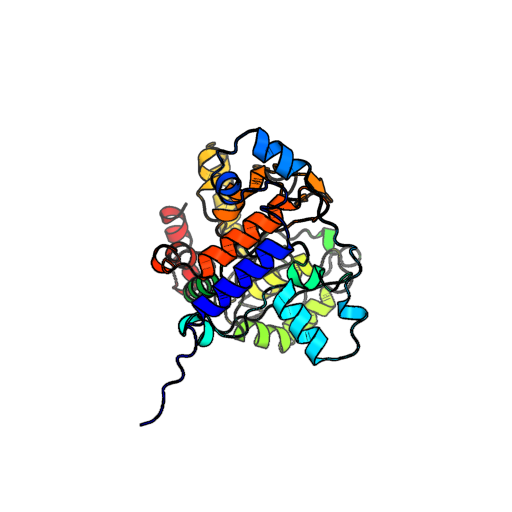182 ? -21.473 3.253 13.867 1.00 98.00 182 VAL A O 1
ATOM 1475 N N . VAL A 1 183 ? -21.306 1.286 12.801 1.00 97.88 183 VAL A N 1
ATOM 1476 C CA . VAL A 1 183 ? -20.337 1.755 11.797 1.00 97.88 183 VAL A CA 1
ATOM 1477 C C . VAL A 1 183 ? -20.964 2.806 10.876 1.00 97.88 183 VAL A C 1
ATOM 1479 O O . VAL A 1 183 ? -20.331 3.822 10.596 1.00 97.88 183 VAL A O 1
ATOM 1482 N N . ASN A 1 184 ? -22.211 2.618 10.442 1.00 97.56 184 ASN A N 1
ATOM 1483 C CA . ASN A 1 184 ? -22.903 3.606 9.613 1.00 97.56 184 ASN A CA 1
ATOM 1484 C C . ASN A 1 184 ? -23.161 4.927 10.368 1.00 97.56 184 ASN A C 1
ATOM 1486 O O . ASN A 1 184 ? -22.912 6.015 9.849 1.00 97.56 184 ASN A O 1
ATOM 1490 N N . GLU A 1 185 ? -23.576 4.855 11.633 1.00 97.62 185 GLU A N 1
ATOM 1491 C CA . GLU A 1 185 ? -23.711 6.036 12.493 1.00 97.62 185 GLU A CA 1
ATOM 1492 C C . GLU A 1 185 ? -22.380 6.781 12.659 1.00 97.62 185 GLU A C 1
ATOM 1494 O O . GLU A 1 185 ? -22.353 8.013 12.623 1.00 97.62 185 GLU A O 1
ATOM 1499 N N . LEU A 1 186 ? -21.263 6.052 12.771 1.00 97.19 186 LEU A N 1
ATOM 1500 C CA . LEU A 1 186 ? -19.929 6.646 12.768 1.00 97.19 186 LEU A CA 1
ATOM 1501 C C . LEU A 1 186 ? -19.621 7.356 11.439 1.00 97.19 186 LEU A C 1
ATOM 1503 O O . LEU A 1 186 ? -19.121 8.477 11.468 1.00 97.19 186 LEU A O 1
ATOM 1507 N N . ILE A 1 187 ? -19.939 6.763 10.283 1.00 96.56 187 ILE A N 1
ATOM 1508 C CA . ILE A 1 187 ? -19.754 7.409 8.967 1.00 96.56 187 ILE A CA 1
ATOM 1509 C C . ILE A 1 187 ? -20.538 8.726 8.901 1.00 96.56 187 ILE A C 1
ATOM 1511 O O . ILE A 1 187 ? -19.988 9.759 8.515 1.00 96.56 187 ILE A O 1
ATOM 1515 N N . HIS A 1 188 ? -21.799 8.732 9.338 1.00 96.12 188 HIS A N 1
ATOM 1516 C CA . HIS A 1 188 ? -22.606 9.953 9.408 1.00 96.12 188 HIS A CA 1
ATOM 1517 C C . HIS A 1 188 ? -22.026 10.990 10.386 1.00 96.12 188 HIS A C 1
ATOM 1519 O O . HIS A 1 188 ? -22.035 12.196 10.108 1.00 96.12 188 HIS A O 1
ATOM 1525 N N . TYR A 1 189 ? -21.470 10.535 11.509 1.00 95.81 189 TYR A N 1
ATOM 1526 C CA . TYR A 1 189 ? -20.782 11.392 12.471 1.00 95.81 189 TYR A CA 1
ATOM 1527 C C . TYR A 1 189 ? -19.459 11.975 11.936 1.00 95.81 189 TYR A C 1
ATOM 1529 O O . TYR A 1 189 ? -19.097 13.096 12.294 1.00 95.81 189 TYR A O 1
ATOM 1537 N N . LEU A 1 190 ? -18.747 11.268 11.062 1.00 95.19 190 LEU A N 1
ATOM 1538 C CA . LEU A 1 190 ? -17.524 11.771 10.428 1.00 95.19 190 LEU A CA 1
ATOM 1539 C C . LEU A 1 190 ? -17.811 12.617 9.177 1.00 95.19 190 LEU A C 1
ATOM 1541 O O . LEU A 1 190 ? -16.970 13.402 8.746 1.00 95.19 190 LEU A O 1
ATOM 1545 N N . ASN A 1 191 ? -19.005 12.517 8.590 1.00 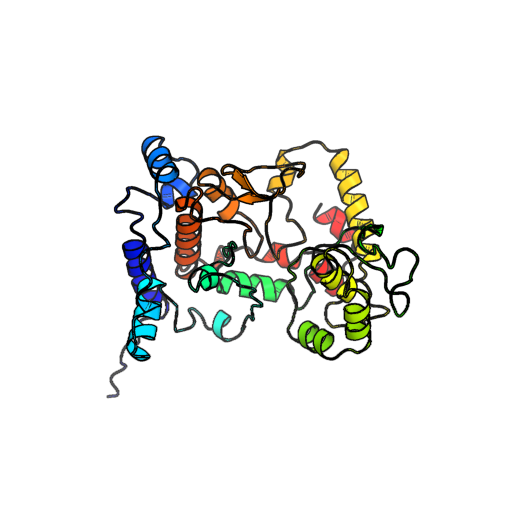94.50 191 ASN A N 1
ATOM 1546 C CA . ASN A 1 191 ? -19.368 13.334 7.437 1.00 94.50 191 ASN A CA 1
ATOM 1547 C C . ASN A 1 191 ? -19.297 14.837 7.776 1.00 94.50 191 ASN A C 1
ATOM 1549 O O . ASN A 1 191 ? -19.988 15.309 8.678 1.00 94.50 191 ASN A O 1
ATOM 1553 N N . GLY A 1 192 ? -18.477 15.591 7.041 1.00 91.19 192 GLY A N 1
ATOM 1554 C CA . GLY A 1 192 ? -18.249 17.022 7.257 1.00 91.19 192 GLY A CA 1
ATOM 1555 C C . GLY A 1 192 ? -17.160 17.362 8.283 1.00 91.19 192 GLY A C 1
ATOM 1556 O O . GLY A 1 192 ? -16.938 18.545 8.539 1.00 91.19 192 GLY A O 1
ATOM 1557 N N . THR A 1 193 ? -16.472 16.372 8.865 1.00 94.50 193 THR A N 1
ATOM 1558 C CA . THR A 1 193 ? -15.228 16.611 9.619 1.00 94.50 193 THR A CA 1
ATOM 1559 C C . THR A 1 193 ? -14.035 16.739 8.667 1.00 94.50 193 THR A C 1
ATOM 1561 O O . THR A 1 193 ? -14.122 16.410 7.484 1.00 94.50 193 THR A O 1
ATOM 1564 N N . HIS A 1 194 ? -12.899 17.219 9.168 1.00 94.25 194 HIS A N 1
ATOM 1565 C CA . HIS A 1 194 ? -11.673 17.352 8.382 1.00 94.25 194 HIS A CA 1
ATOM 1566 C C . HIS A 1 194 ? -10.932 16.004 8.286 1.00 94.25 194 HIS A C 1
ATOM 1568 O O . HIS A 1 194 ? -10.631 15.400 9.312 1.00 94.25 194 HIS A O 1
ATOM 1574 N N . VAL A 1 195 ? -10.615 15.552 7.066 1.00 92.94 195 VAL A N 1
ATOM 1575 C CA . VAL A 1 195 ? -9.897 14.286 6.768 1.00 92.94 195 VAL A CA 1
ATOM 1576 C C . VAL A 1 195 ? -10.510 13.058 7.489 1.00 92.94 195 VAL A C 1
ATOM 1578 O O . VAL A 1 195 ? -9.846 12.396 8.299 1.00 92.94 195 VAL A O 1
ATOM 1581 N N . PRO A 1 196 ? -11.812 12.774 7.270 1.00 93.19 196 PRO A N 1
ATOM 1582 C CA . PRO A 1 196 ? -12.519 11.668 7.928 1.00 93.19 196 PRO A CA 1
ATOM 1583 C C . PRO A 1 196 ? -12.006 10.283 7.496 1.00 93.19 196 PRO A C 1
ATOM 1585 O O . PRO A 1 196 ? -12.098 9.314 8.249 1.00 93.19 196 PRO A O 1
ATOM 1588 N N . ASP A 1 197 ? -11.426 10.199 6.305 1.00 90.31 197 ASP A N 1
ATOM 1589 C CA . ASP A 1 197 ? -10.770 9.033 5.722 1.00 90.31 197 ASP A CA 1
ATOM 1590 C C . ASP A 1 197 ? -9.567 8.554 6.551 1.00 90.31 197 ASP A C 1
ATOM 1592 O O . ASP A 1 197 ? -9.413 7.356 6.769 1.00 90.31 197 ASP A O 1
ATOM 1596 N N . GLU A 1 198 ? -8.796 9.475 7.135 1.00 94.69 198 GLU A N 1
ATOM 1597 C CA . GLU A 1 198 ? -7.730 9.166 8.104 1.00 94.69 198 GLU A CA 1
ATOM 1598 C C . GLU A 1 198 ? -8.253 8.962 9.536 1.00 94.69 198 GLU A C 1
ATOM 1600 O O . GLU A 1 198 ? -7.478 8.898 10.486 1.00 94.69 198 GLU A O 1
ATOM 1605 N N . THR A 1 199 ? -9.563 8.870 9.745 1.00 95.69 199 THR A N 1
ATOM 1606 C CA . THR A 1 199 ? -10.154 8.625 11.075 1.00 95.69 199 THR A CA 1
ATOM 1607 C C . THR A 1 199 ? -10.844 7.268 11.136 1.00 95.69 199 THR A C 1
ATOM 1609 O O . THR A 1 199 ? -10.852 6.598 12.169 1.00 95.69 199 THR A O 1
ATOM 1612 N N . PHE A 1 200 ? -11.437 6.848 10.023 1.00 96.25 200 PHE A N 1
ATOM 1613 C CA . PHE A 1 200 ? -12.398 5.757 9.983 1.00 96.25 200 PHE A CA 1
ATOM 1614 C C . PHE A 1 200 ? -11.813 4.390 10.372 1.00 96.25 200 PHE A C 1
ATOM 1616 O O . PHE A 1 200 ? -12.334 3.745 11.283 1.00 96.25 200 PHE A O 1
ATOM 1623 N N . TRP A 1 201 ? -10.727 3.946 9.730 1.00 96.31 201 TRP A N 1
ATOM 1624 C CA . TRP A 1 201 ? -10.284 2.545 9.794 1.00 96.31 201 TRP A CA 1
ATOM 1625 C C . TRP A 1 201 ? -9.923 2.079 11.204 1.00 96.31 201 TRP A C 1
ATOM 1627 O O . TRP A 1 201 ? -10.465 1.088 11.698 1.00 96.31 201 TRP A O 1
ATOM 1637 N N . THR A 1 202 ? -9.046 2.818 11.883 1.00 96.44 202 THR A N 1
ATOM 1638 C CA . THR A 1 202 ? -8.641 2.481 13.255 1.00 96.44 202 THR A CA 1
ATOM 1639 C C . THR A 1 202 ? -9.745 2.767 14.255 1.00 96.44 202 THR A C 1
ATOM 1641 O O . THR A 1 202 ? -9.858 2.049 15.240 1.00 96.44 202 THR A O 1
ATOM 1644 N N . THR A 1 203 ? -10.620 3.740 14.002 1.00 97.56 203 THR A N 1
ATOM 1645 C CA . THR A 1 203 ? -11.789 3.952 14.865 1.00 97.56 203 THR A CA 1
ATOM 1646 C C . THR A 1 203 ? -12.726 2.747 14.840 1.00 97.56 203 THR A C 1
ATOM 1648 O O . THR A 1 203 ? -13.166 2.293 15.894 1.00 97.56 203 THR A O 1
ATOM 1651 N N . VAL A 1 204 ? -12.981 2.160 13.671 1.00 97.50 204 VAL A N 1
ATOM 1652 C CA . VAL A 1 204 ? -13.802 0.946 13.570 1.00 97.50 204 VAL A CA 1
ATOM 1653 C C . VAL A 1 204 ? -13.086 -0.258 14.197 1.00 97.50 204 VAL A C 1
ATOM 1655 O O . VAL A 1 204 ? -13.687 -0.975 14.995 1.00 97.50 204 VAL A O 1
ATOM 1658 N N . ALA A 1 205 ? -11.801 -0.476 13.893 1.00 96.75 205 ALA A N 1
ATOM 1659 C CA . ALA A 1 205 ? -11.051 -1.649 14.369 1.00 96.75 205 ALA A CA 1
ATOM 1660 C C . ALA A 1 205 ? -10.601 -1.581 15.830 1.00 96.75 205 ALA A C 1
ATOM 1662 O O . ALA A 1 205 ? -10.455 -2.622 16.467 1.00 96.75 205 ALA A O 1
ATOM 1663 N N . GLY A 1 206 ? -10.397 -0.374 16.350 1.00 96.00 206 GLY A N 1
ATOM 1664 C CA . GLY A 1 206 ? -9.792 -0.089 17.648 1.00 96.00 206 GLY A CA 1
ATOM 1665 C C . GLY A 1 206 ? -10.763 -0.089 18.829 1.00 96.00 206 GLY A C 1
ATOM 1666 O O . GLY A 1 206 ? -10.320 0.042 19.971 1.00 96.00 206 GLY A O 1
ATOM 1667 N N . ASN A 1 207 ? -12.071 -0.227 18.580 1.00 97.44 207 ASN A N 1
ATOM 1668 C CA . ASN A 1 207 ? -13.132 -0.168 19.594 1.00 97.44 207 ASN A CA 1
ATOM 1669 C C . ASN A 1 207 ? -13.873 -1.516 19.739 1.00 97.44 207 ASN A C 1
ATOM 1671 O O . ASN A 1 207 ? -15.089 -1.558 19.550 1.00 97.44 207 ASN A O 1
ATOM 1675 N N . PRO A 1 208 ? -13.200 -2.626 20.100 1.00 95.25 208 PRO A N 1
ATOM 1676 C CA . PRO A 1 208 ? -13.786 -3.970 20.062 1.00 95.25 208 PRO A CA 1
ATOM 1677 C C . PRO A 1 208 ? -14.962 -4.147 21.034 1.00 95.25 208 PRO A C 1
ATOM 1679 O O . PRO A 1 208 ? -15.838 -4.967 20.789 1.00 95.25 208 PRO A O 1
ATOM 1682 N N . GLU A 1 209 ? -15.022 -3.355 22.109 1.00 95.81 209 GLU A N 1
ATOM 1683 C CA . GLU A 1 209 ? -16.141 -3.362 23.063 1.00 95.81 209 GLU A CA 1
ATOM 1684 C C . GLU A 1 209 ? -17.430 -2.748 22.498 1.00 95.81 209 GLU A C 1
ATOM 1686 O O . GLU A 1 209 ? -18.518 -3.025 22.999 1.00 95.81 209 GLU A O 1
ATOM 1691 N N . LYS A 1 210 ? -17.317 -1.875 21.488 1.00 96.69 210 LYS A N 1
ATOM 1692 C CA . LYS A 1 210 ? -18.451 -1.179 20.853 1.00 96.69 210 LYS A CA 1
ATOM 1693 C C . LYS A 1 210 ? -18.740 -1.715 19.453 1.00 96.69 210 LYS A C 1
ATOM 1695 O O . LYS A 1 210 ? -19.888 -1.733 19.024 1.00 96.69 210 LYS A O 1
ATOM 1700 N N . ILE A 1 211 ? -17.700 -2.159 18.751 1.00 97.25 211 ILE A N 1
ATOM 1701 C CA . ILE A 1 211 ? -17.733 -2.681 17.386 1.00 97.25 211 ILE A CA 1
ATOM 1702 C C . ILE A 1 211 ? -16.957 -4.013 17.376 1.00 97.25 211 ILE A C 1
ATOM 1704 O O . ILE A 1 211 ? -15.780 -4.043 17.009 1.00 97.25 211 ILE A O 1
ATOM 1708 N N . PRO A 1 212 ? -17.584 -5.129 17.797 1.00 95.69 212 PRO A N 1
ATOM 1709 C CA . PRO A 1 212 ? -16.929 -6.435 17.919 1.00 95.69 212 PRO A CA 1
ATOM 1710 C C . PRO A 1 212 ? -16.776 -7.129 16.555 1.00 95.69 212 PRO A C 1
ATOM 1712 O O . PRO A 1 212 ? -17.302 -8.218 16.323 1.00 95.69 212 PRO A O 1
ATOM 1715 N N . MET A 1 213 ? -16.084 -6.483 15.616 1.00 95.75 213 MET A N 1
ATOM 1716 C CA . MET A 1 213 ? -15.897 -7.024 14.273 1.00 95.75 213 MET A CA 1
ATOM 1717 C C . MET A 1 213 ? -14.759 -8.056 14.204 1.00 95.75 213 MET A C 1
ATOM 1719 O O . MET A 1 213 ? -13.807 -7.987 14.990 1.00 95.75 213 MET A O 1
ATOM 1723 N N . PRO A 1 214 ? -14.790 -8.986 13.231 1.00 95.56 214 PRO A N 1
ATOM 1724 C CA . PRO A 1 214 ? -13.666 -9.878 12.967 1.00 95.56 214 PRO A CA 1
ATOM 1725 C C . PRO A 1 214 ? -12.362 -9.092 12.780 1.00 95.56 214 PRO A C 1
ATOM 1727 O O . PRO A 1 214 ? -12.308 -8.141 12.002 1.00 95.56 214 PRO A O 1
ATOM 1730 N N . GLY A 1 215 ? -11.316 -9.480 13.511 1.00 94.06 215 GLY A N 1
ATOM 1731 C CA . GLY A 1 215 ? -10.002 -8.831 13.447 1.00 94.06 215 GLY A CA 1
ATOM 1732 C C . GLY A 1 215 ? -9.869 -7.524 14.241 1.00 94.06 215 GLY A C 1
ATOM 1733 O O . GLY A 1 215 ? -8.781 -6.947 14.220 1.00 94.06 215 GLY A O 1
ATOM 1734 N N . ALA A 1 216 ? -10.916 -7.071 14.947 1.00 94.62 216 ALA A N 1
ATOM 1735 C CA . ALA A 1 216 ? -10.837 -5.921 15.850 1.00 94.62 216 ALA A CA 1
ATOM 1736 C C . ALA A 1 216 ? -9.805 -6.141 16.971 1.00 94.62 216 ALA A C 1
ATOM 1738 O O . ALA A 1 216 ? -9.538 -7.269 17.393 1.00 94.62 216 ALA A O 1
ATOM 1739 N N . PHE A 1 217 ? -9.241 -5.048 17.475 1.00 92.12 217 PHE A N 1
ATOM 1740 C CA . PHE A 1 217 ? -8.216 -5.047 18.516 1.00 92.12 217 PHE A CA 1
ATOM 1741 C C . PHE A 1 217 ? -8.400 -3.847 19.443 1.00 92.12 217 PHE A C 1
ATOM 1743 O O . PHE A 1 217 ? -8.996 -2.848 19.065 1.00 92.12 217 PHE A O 1
ATOM 1750 N N . ASN A 1 218 ? -7.880 -3.911 20.670 1.00 91.81 218 ASN A N 1
ATOM 1751 C CA . ASN A 1 218 ? -7.962 -2.775 21.588 1.00 91.81 218 ASN A CA 1
ATOM 1752 C C . ASN A 1 218 ? -6.996 -1.663 21.137 1.00 91.81 218 ASN A C 1
ATOM 1754 O O . ASN A 1 218 ? -5.795 -1.730 21.409 1.00 91.81 218 ASN A O 1
ATOM 1758 N N . GLY A 1 219 ? -7.526 -0.654 20.442 1.00 92.31 219 GLY A N 1
ATOM 1759 C CA . GLY A 1 219 ? -6.747 0.451 19.888 1.00 92.31 219 GLY A CA 1
ATOM 1760 C C . GLY A 1 219 ? -6.120 1.332 20.963 1.00 92.31 219 GLY A C 1
ATOM 1761 O O . GLY A 1 219 ? -4.992 1.782 20.799 1.00 92.31 219 GLY A O 1
ATOM 1762 N N . THR A 1 220 ? -6.792 1.530 22.100 1.00 92.75 220 THR A N 1
ATOM 1763 C CA . THR A 1 220 ? -6.258 2.334 23.211 1.00 92.75 220 THR A CA 1
ATOM 1764 C C . THR A 1 220 ? -5.031 1.671 23.824 1.00 92.75 220 THR A C 1
ATOM 1766 O O . THR A 1 220 ? -4.012 2.327 24.024 1.00 92.75 220 THR A O 1
ATOM 1769 N N . ARG A 1 221 ? -5.093 0.356 24.059 1.00 87.44 221 ARG A N 1
ATOM 1770 C CA . ARG A 1 221 ? -3.943 -0.418 24.537 1.00 87.44 221 ARG A CA 1
ATOM 1771 C C . ARG A 1 221 ? -2.808 -0.419 23.513 1.00 87.44 221 ARG A C 1
ATOM 1773 O O . ARG A 1 221 ? -1.645 -0.354 23.895 1.00 87.44 221 ARG A O 1
ATOM 1780 N N . PHE A 1 222 ? -3.141 -0.482 22.225 1.00 86.75 222 PHE A N 1
ATOM 1781 C CA . PHE A 1 222 ? -2.156 -0.391 21.152 1.00 86.75 222 PHE A CA 1
ATOM 1782 C C . PHE A 1 222 ? -1.439 0.964 21.144 1.00 86.75 222 PHE A C 1
ATOM 1784 O O . PHE A 1 222 ? -0.217 0.989 21.059 1.00 86.75 222 PHE A O 1
ATOM 1791 N N . LEU A 1 223 ? -2.178 2.072 21.274 1.00 87.62 223 LEU A N 1
ATOM 1792 C CA . LEU A 1 223 ? -1.602 3.418 21.343 1.00 87.62 223 LEU A CA 1
ATOM 1793 C C . LEU A 1 223 ? -0.653 3.582 22.526 1.00 87.62 223 LEU A C 1
ATOM 1795 O O . LEU A 1 223 ? 0.467 4.052 22.359 1.00 87.62 223 LEU A O 1
ATOM 1799 N N . GLN A 1 224 ? -1.083 3.151 23.714 1.00 86.50 224 GLN A N 1
ATOM 1800 C CA . GLN A 1 224 ? -0.239 3.177 24.912 1.00 86.50 224 GLN A CA 1
ATOM 1801 C C . GLN A 1 224 ? 1.072 2.423 24.672 1.00 86.50 224 GLN A C 1
ATOM 1803 O O . GLN A 1 224 ? 2.151 2.905 25.006 1.00 86.50 224 GLN A O 1
ATOM 1808 N N . PHE A 1 225 ? 0.976 1.261 24.025 1.00 78.75 225 PHE A N 1
ATOM 1809 C CA . PHE A 1 225 ? 2.130 0.464 23.647 1.00 78.75 225 PHE A CA 1
ATOM 1810 C C . PHE A 1 225 ? 3.068 1.196 22.665 1.00 78.75 225 PHE A C 1
ATOM 1812 O O . PHE A 1 225 ? 4.282 1.223 22.887 1.00 78.75 225 PHE A O 1
ATOM 1819 N N . THR A 1 226 ? 2.542 1.808 21.600 1.00 78.31 226 THR A N 1
ATOM 1820 C CA . THR A 1 226 ? 3.373 2.546 20.634 1.00 78.31 226 THR A CA 1
ATOM 1821 C C . THR A 1 226 ? 4.030 3.776 21.256 1.00 78.31 226 THR A C 1
ATOM 1823 O O . THR A 1 226 ? 5.208 4.017 21.002 1.00 78.31 226 THR A O 1
ATOM 1826 N N . ASP A 1 227 ? 3.327 4.498 22.132 1.00 83.31 227 ASP A N 1
ATOM 1827 C CA . ASP A 1 227 ? 3.876 5.654 22.848 1.00 83.31 227 ASP A CA 1
ATOM 1828 C C . ASP A 1 227 ? 5.050 5.246 23.755 1.00 83.31 227 ASP A C 1
ATOM 1830 O O . ASP A 1 227 ? 6.089 5.911 23.807 1.00 83.31 227 ASP A O 1
ATOM 1834 N N . GLU A 1 228 ? 4.914 4.119 24.462 1.00 79.06 228 GLU A N 1
ATOM 1835 C CA . GLU A 1 228 ? 5.985 3.577 25.297 1.00 79.06 228 GLU A CA 1
ATOM 1836 C C . GLU A 1 228 ? 7.217 3.183 24.483 1.00 79.06 228 GLU A C 1
ATOM 1838 O O . GLU A 1 228 ? 8.344 3.466 24.906 1.00 79.06 228 GLU A O 1
ATOM 1843 N N . LEU A 1 229 ? 7.015 2.544 23.327 1.00 73.31 229 LEU A N 1
ATOM 1844 C CA . LEU A 1 229 ? 8.096 2.199 22.409 1.00 73.31 229 LEU A CA 1
ATOM 1845 C C . LEU A 1 229 ? 8.833 3.438 21.911 1.00 73.31 229 LEU A C 1
ATOM 1847 O O . LEU A 1 229 ? 10.061 3.494 21.989 1.00 73.31 229 LEU A O 1
ATOM 1851 N N . GLU A 1 230 ? 8.097 4.437 21.427 1.00 73.00 230 GLU A N 1
ATOM 1852 C CA . GLU A 1 230 ? 8.690 5.672 20.924 1.00 73.00 230 GLU A CA 1
ATOM 1853 C C . GLU A 1 230 ? 9.490 6.393 22.008 1.00 73.00 230 GLU A C 1
ATOM 1855 O O . GLU A 1 230 ? 10.571 6.920 21.732 1.00 73.00 230 GLU A O 1
ATOM 1860 N N . ARG A 1 231 ? 8.998 6.393 23.251 1.00 75.12 231 ARG A N 1
ATOM 1861 C CA . ARG A 1 231 ? 9.709 6.978 24.392 1.00 75.12 231 ARG A CA 1
ATOM 1862 C C . ARG A 1 231 ? 10.992 6.215 24.732 1.00 75.12 231 ARG A C 1
ATOM 1864 O O . ARG A 1 231 ? 11.961 6.841 25.151 1.00 75.12 231 ARG A O 1
ATOM 1871 N N . ARG A 1 232 ? 11.021 4.884 24.580 1.00 70.06 232 ARG A N 1
ATOM 1872 C CA . ARG A 1 232 ? 12.234 4.068 24.792 1.00 70.06 232 ARG A CA 1
ATOM 1873 C C . ARG A 1 232 ? 13.263 4.305 23.691 1.00 70.06 232 ARG A C 1
ATOM 1875 O O . ARG A 1 232 ? 14.402 4.628 24.007 1.00 70.06 232 ARG A O 1
ATOM 1882 N N . GLN A 1 233 ? 12.845 4.245 22.428 1.00 67.19 233 GLN A N 1
ATOM 1883 C CA . GLN A 1 233 ? 13.734 4.441 21.279 1.00 67.19 233 GLN A CA 1
ATOM 1884 C C . GLN A 1 233 ? 14.317 5.859 21.214 1.00 67.19 233 GLN A C 1
ATOM 1886 O O . GLN A 1 233 ? 15.456 6.035 20.800 1.00 67.19 233 GLN A O 1
ATOM 1891 N N . GLN A 1 234 ? 13.591 6.881 21.680 1.00 62.88 234 GLN A N 1
ATOM 1892 C CA . GLN A 1 234 ? 14.142 8.238 21.807 1.00 62.88 234 GLN A CA 1
ATOM 1893 C C . GLN A 1 234 ? 15.358 8.322 22.743 1.00 62.88 234 GLN A C 1
ATOM 1895 O O . GLN A 1 234 ? 16.179 9.221 22.572 1.00 62.88 234 GLN A O 1
ATOM 1900 N N . ASN A 1 235 ? 15.501 7.390 23.691 1.00 56.75 235 ASN A N 1
ATOM 1901 C CA . ASN A 1 235 ? 16.648 7.345 24.601 1.00 56.75 235 ASN A CA 1
ATOM 1902 C C . ASN A 1 235 ? 17.834 6.550 24.023 1.00 56.75 235 ASN A C 1
ATOM 1904 O O . ASN A 1 235 ? 18.948 6.674 24.525 1.00 56.75 235 ASN A O 1
ATOM 1908 N N . GLU A 1 236 ? 17.623 5.769 22.959 1.00 58.62 236 GLU A N 1
ATOM 1909 C CA . GLU A 1 236 ? 18.624 4.906 22.325 1.00 58.62 236 GLU A CA 1
ATOM 1910 C C . GLU A 1 236 ? 18.889 5.391 20.892 1.00 58.62 236 GLU A C 1
ATOM 1912 O O . GLU A 1 236 ? 18.359 4.885 19.905 1.00 58.62 236 GLU A O 1
ATOM 1917 N N . ILE A 1 237 ? 19.711 6.434 20.760 1.00 52.34 237 ILE A N 1
ATOM 1918 C CA . ILE A 1 237 ? 20.089 6.998 19.459 1.00 52.34 237 ILE A CA 1
ATOM 1919 C C . ILE A 1 237 ? 20.967 5.989 18.697 1.00 52.34 237 ILE A C 1
ATOM 1921 O O . ILE A 1 237 ? 22.188 5.973 18.851 1.00 52.34 237 ILE A O 1
ATOM 1925 N N . ARG A 1 238 ? 20.369 5.186 17.811 1.00 51.41 238 ARG A N 1
ATOM 1926 C CA . ARG A 1 238 ? 21.070 4.593 16.660 1.00 51.41 238 ARG A CA 1
ATOM 1927 C C . ARG A 1 238 ? 20.226 4.708 15.396 1.00 51.41 238 ARG A C 1
ATOM 1929 O O . ARG A 1 238 ? 19.225 4.021 15.228 1.00 51.41 238 ARG A O 1
ATOM 1936 N N . ALA A 1 239 ? 20.699 5.535 14.463 1.00 46.59 239 ALA A N 1
ATOM 1937 C CA . ALA A 1 239 ? 20.156 5.669 13.107 1.00 46.59 239 ALA A CA 1
ATOM 1938 C C . ALA A 1 239 ? 20.135 4.337 12.323 1.00 46.59 239 ALA A C 1
ATOM 1940 O O . ALA A 1 239 ? 19.383 4.190 11.366 1.00 46.59 239 ALA A O 1
ATOM 1941 N N . GLU A 1 240 ? 20.922 3.354 12.762 1.00 42.50 240 GLU A N 1
ATOM 1942 C CA . GLU A 1 240 ? 21.043 2.017 12.173 1.00 42.50 240 GLU A CA 1
ATOM 1943 C C . GLU A 1 240 ? 19.847 1.089 12.492 1.00 42.50 240 GLU A C 1
ATOM 1945 O O . GLU A 1 240 ? 19.634 0.095 11.806 1.00 42.50 240 GLU A O 1
ATOM 1950 N N . PHE A 1 241 ? 19.025 1.417 13.501 1.00 40.56 241 PHE A N 1
ATOM 1951 C CA . PHE A 1 241 ? 17.897 0.578 13.949 1.00 40.56 241 PHE A CA 1
ATOM 1952 C C . PHE A 1 241 ? 16.577 0.820 13.199 1.00 40.56 241 PHE A C 1
ATOM 1954 O O . PHE A 1 241 ? 15.690 -0.035 13.191 1.00 40.56 241 PHE A O 1
ATOM 1961 N N . ALA A 1 242 ? 16.419 1.968 12.546 1.00 42.59 242 ALA A N 1
ATOM 1962 C CA . ALA A 1 242 ? 15.157 2.338 11.902 1.00 42.59 242 ALA A CA 1
ATOM 1963 C C . ALA A 1 242 ? 14.990 1.790 10.475 1.00 42.59 242 ALA A C 1
ATOM 1965 O O . ALA A 1 242 ? 13.900 1.833 9.907 1.00 42.59 242 ALA A O 1
ATOM 1966 N N . THR A 1 243 ? 16.064 1.276 9.877 1.00 40.84 243 THR A N 1
ATOM 1967 C CA . THR A 1 243 ? 16.010 0.565 8.593 1.00 40.84 243 THR A CA 1
ATOM 1968 C C . THR A 1 243 ? 15.721 -0.929 8.772 1.00 40.84 243 THR A C 1
ATOM 1970 O O . THR A 1 243 ? 15.260 -1.564 7.826 1.00 40.84 243 THR A O 1
ATOM 1973 N N . SER A 1 244 ? 15.945 -1.487 9.972 1.00 39.47 244 SER A N 1
ATOM 1974 C CA . SER A 1 244 ? 15.802 -2.921 10.275 1.00 39.47 244 SER A CA 1
ATOM 1975 C C . SER A 1 244 ? 14.552 -3.277 11.089 1.00 39.47 244 SER A C 1
ATOM 1977 O O . SER A 1 244 ? 14.092 -4.421 11.035 1.00 39.47 244 SER A O 1
ATOM 1979 N N . THR A 1 245 ? 13.962 -2.318 11.808 1.00 48.06 245 THR A N 1
ATOM 1980 C CA . THR A 1 245 ? 12.717 -2.530 12.555 1.00 48.06 245 THR A CA 1
ATOM 1981 C C . THR A 1 245 ? 11.514 -2.498 11.616 1.00 48.06 245 THR A C 1
ATOM 1983 O O . THR A 1 245 ? 11.272 -1.551 10.869 1.00 48.06 245 THR A O 1
ATOM 1986 N N . MET A 1 246 ? 10.749 -3.586 11.618 1.00 54.91 246 MET A N 1
ATOM 1987 C CA . MET A 1 246 ? 9.534 -3.694 10.821 1.00 54.91 246 MET A CA 1
ATOM 1988 C C . MET A 1 246 ? 8.483 -2.721 11.363 1.00 54.91 246 MET A C 1
ATOM 1990 O O . MET A 1 246 ? 7.996 -2.905 12.479 1.00 54.91 246 MET A O 1
ATOM 1994 N N . HIS A 1 247 ? 8.108 -1.712 10.571 1.00 74.88 247 HIS A N 1
ATOM 1995 C CA . HIS A 1 247 ? 6.927 -0.902 10.863 1.00 74.88 247 HIS A CA 1
ATOM 1996 C C . HIS A 1 247 ? 5.703 -1.819 10.965 1.00 74.88 247 HIS A C 1
ATOM 1998 O O . HIS A 1 247 ? 5.475 -2.670 10.103 1.00 74.88 247 HIS A O 1
ATOM 2004 N N . TYR A 1 248 ? 4.920 -1.668 12.039 1.00 85.31 248 TYR A N 1
ATOM 2005 C CA . TYR A 1 248 ? 3.764 -2.535 12.273 1.00 85.31 248 TYR A CA 1
ATOM 2006 C C . TYR A 1 248 ? 2.668 -2.347 11.215 1.00 85.31 248 TYR A C 1
ATOM 2008 O O . TYR A 1 248 ? 1.904 -3.267 10.926 1.00 85.31 248 TYR A O 1
ATOM 2016 N N . TYR A 1 249 ? 2.577 -1.140 10.659 1.00 91.81 249 TYR A N 1
ATOM 2017 C CA . TYR A 1 249 ? 1.670 -0.780 9.587 1.00 91.81 249 TYR A CA 1
ATOM 2018 C C . TYR A 1 249 ? 2.328 -1.103 8.246 1.00 91.81 249 TYR A C 1
ATOM 2020 O O . TYR A 1 249 ? 3.339 -0.503 7.890 1.00 91.81 249 TYR A O 1
ATOM 2028 N N . ILE A 1 250 ? 1.759 -2.065 7.516 1.00 94.69 250 ILE A N 1
ATOM 2029 C CA . ILE A 1 250 ? 2.361 -2.590 6.282 1.00 94.69 250 ILE A CA 1
ATOM 2030 C C . ILE A 1 250 ? 1.578 -2.229 5.022 1.00 94.69 250 ILE A C 1
ATOM 2032 O O . ILE A 1 250 ? 2.039 -2.521 3.921 1.00 94.69 250 ILE A O 1
ATOM 2036 N N . SER A 1 251 ? 0.394 -1.625 5.161 1.00 93.75 251 SER A N 1
ATOM 2037 C CA . SER A 1 251 ? -0.495 -1.414 4.012 1.00 93.75 251 SER A CA 1
ATOM 2038 C C . SER A 1 251 ? 0.133 -0.493 2.968 1.00 93.75 251 SER A C 1
ATOM 2040 O O . SER A 1 251 ? -0.021 -0.754 1.781 1.00 93.75 251 SER A O 1
ATOM 2042 N N . ARG A 1 252 ? 0.868 0.546 3.394 1.00 92.62 252 ARG A N 1
ATOM 2043 C CA . ARG A 1 252 ? 1.475 1.533 2.493 1.00 92.62 252 ARG A CA 1
ATOM 2044 C C . ARG A 1 252 ? 2.722 2.169 3.102 1.00 92.62 252 ARG A C 1
ATOM 2046 O O . ARG A 1 252 ? 2.643 2.755 4.177 1.00 92.62 252 ARG A O 1
ATOM 2053 N N . TYR A 1 253 ? 3.846 2.102 2.395 1.00 94.00 253 TYR A N 1
ATOM 2054 C CA . TYR A 1 253 ? 5.062 2.834 2.744 1.00 94.00 253 TYR A CA 1
ATOM 2055 C C . TYR A 1 253 ? 4.978 4.266 2.219 1.00 94.00 253 TYR A C 1
ATOM 2057 O O . TYR A 1 253 ? 4.736 4.462 1.032 1.00 94.00 253 TYR A O 1
ATOM 2065 N N . GLN A 1 254 ? 5.173 5.255 3.089 1.00 92.38 254 GLN A N 1
ATOM 2066 C CA . GLN A 1 254 ? 5.154 6.671 2.731 1.00 92.38 254 GLN A CA 1
ATOM 2067 C C . GLN A 1 254 ? 6.140 7.438 3.610 1.00 92.38 254 GLN A C 1
ATOM 2069 O O . GLN A 1 254 ? 6.166 7.252 4.826 1.00 92.38 254 GLN A O 1
ATOM 2074 N N . VAL A 1 255 ? 6.931 8.324 3.004 1.00 93.06 255 VAL A N 1
ATOM 2075 C CA . VAL A 1 255 ? 7.876 9.185 3.729 1.00 93.06 255 VAL A CA 1
ATOM 2076 C C . VAL A 1 255 ? 7.392 10.627 3.677 1.00 93.06 255 VAL A C 1
ATOM 2078 O O . VAL A 1 255 ? 7.253 11.205 2.600 1.00 93.06 255 VAL A O 1
ATOM 2081 N N . TRP A 1 256 ? 7.158 11.218 4.844 1.00 91.75 256 TRP A N 1
ATOM 2082 C CA . TRP A 1 256 ? 6.791 12.628 4.985 1.00 91.75 256 TRP A CA 1
ATOM 2083 C C . TRP A 1 256 ? 8.021 13.500 5.242 1.00 91.75 256 TRP A C 1
ATOM 2085 O O . TRP A 1 256 ? 8.969 13.045 5.885 1.00 91.75 256 TRP A O 1
ATOM 2095 N N . TRP A 1 257 ? 8.006 14.763 4.811 1.00 90.81 257 TRP A N 1
ATOM 2096 C CA . TRP A 1 257 ? 9.139 15.685 5.003 1.00 90.81 257 TRP A CA 1
ATOM 2097 C C . TRP A 1 257 ? 9.471 15.944 6.478 1.00 90.81 257 TRP A C 1
ATOM 2099 O O . TRP A 1 257 ? 10.620 16.212 6.821 1.00 90.81 257 TRP A O 1
ATOM 2109 N N . PHE A 1 258 ? 8.474 15.836 7.357 1.00 86.38 258 PHE A N 1
ATOM 2110 C CA . PHE A 1 258 ? 8.612 15.979 8.807 1.00 86.38 258 PHE A CA 1
ATOM 2111 C C . PHE A 1 258 ? 8.971 14.663 9.517 1.00 86.38 258 PHE A C 1
ATOM 2113 O O . PHE A 1 258 ? 9.062 14.632 10.744 1.00 86.38 258 PHE A O 1
ATOM 2120 N N . SER A 1 259 ? 9.183 13.567 8.779 1.00 84.69 259 SER A N 1
ATOM 2121 C CA . SER A 1 259 ? 9.637 12.304 9.371 1.00 84.69 259 SER A CA 1
ATOM 2122 C C . SER A 1 259 ? 11.014 12.493 10.004 1.00 84.69 259 SER A C 1
ATOM 2124 O O . SER A 1 259 ? 11.891 13.148 9.433 1.00 84.69 259 SER A O 1
ATOM 2126 N N . ARG A 1 260 ? 11.236 11.872 11.168 1.00 76.44 260 ARG A N 1
ATOM 2127 C CA . ARG A 1 260 ? 12.550 11.891 11.837 1.00 76.44 260 ARG A CA 1
ATOM 2128 C C . ARG A 1 260 ? 13.649 11.357 10.920 1.00 76.44 260 ARG A C 1
ATOM 2130 O O . ARG A 1 260 ? 14.721 11.948 10.832 1.00 76.44 260 ARG A O 1
ATOM 2137 N N . ILE A 1 261 ? 13.342 10.279 10.200 1.00 80.12 261 ILE A N 1
ATOM 2138 C CA . ILE A 1 261 ? 14.185 9.698 9.156 1.00 80.12 261 ILE A CA 1
ATOM 2139 C C . ILE A 1 261 ? 13.462 9.899 7.833 1.00 80.12 261 ILE A C 1
ATOM 2141 O O . ILE A 1 261 ? 12.440 9.275 7.562 1.00 80.12 261 ILE A O 1
ATOM 2145 N N . LYS A 1 262 ? 13.983 10.830 7.039 1.00 85.06 262 LYS A N 1
ATOM 2146 C CA . LYS A 1 262 ? 13.371 11.321 5.802 1.00 85.06 262 LYS A CA 1
ATOM 2147 C C . LYS A 1 262 ? 14.264 11.025 4.602 1.00 85.06 262 LYS A C 1
ATOM 2149 O O . LYS A 1 262 ? 14.736 11.934 3.928 1.00 85.06 262 LYS A O 1
ATOM 2154 N N . ILE A 1 263 ? 14.547 9.744 4.381 1.00 89.94 263 ILE A N 1
ATOM 2155 C CA . ILE A 1 263 ? 15.302 9.319 3.201 1.00 89.94 263 ILE A CA 1
ATOM 2156 C C . ILE A 1 263 ? 14.383 9.466 1.987 1.00 89.94 263 ILE A C 1
ATOM 2158 O O . ILE A 1 263 ? 13.336 8.825 1.921 1.00 89.94 263 ILE A O 1
ATOM 2162 N N . CYS A 1 264 ? 14.757 10.363 1.080 1.00 94.88 264 CYS A N 1
ATOM 2163 C CA . CYS A 1 264 ? 14.073 10.614 -0.179 1.00 94.88 264 CYS A CA 1
ATOM 2164 C C . CYS A 1 264 ? 15.122 11.092 -1.182 1.00 94.88 264 CYS A C 1
ATOM 2166 O O . CYS A 1 264 ? 15.721 12.148 -0.981 1.00 94.88 264 CYS A O 1
ATOM 2168 N N . ASN A 1 265 ? 15.364 10.303 -2.225 1.00 94.88 265 ASN A N 1
ATOM 2169 C CA . ASN A 1 265 ? 16.305 10.628 -3.298 1.00 94.88 265 ASN A CA 1
ATOM 2170 C C . ASN A 1 265 ? 15.596 11.167 -4.553 1.00 94.88 265 ASN A C 1
ATOM 2172 O O . ASN A 1 265 ? 16.250 11.420 -5.562 1.00 94.88 265 ASN A O 1
ATOM 2176 N N . GLY A 1 266 ? 14.271 11.323 -4.498 1.00 95.38 266 GLY A N 1
ATOM 2177 C CA . GLY A 1 266 ? 13.484 12.093 -5.457 1.00 95.38 266 GLY A CA 1
ATOM 2178 C C . GLY A 1 266 ? 13.146 13.490 -4.927 1.00 95.38 266 GLY A C 1
ATOM 2179 O O . GLY A 1 266 ? 14.032 14.255 -4.552 1.00 95.38 266 GLY A O 1
ATOM 2180 N N . GLU A 1 267 ? 11.858 13.830 -4.891 1.00 96.25 267 GLU A N 1
ATOM 2181 C CA . GLU A 1 267 ? 11.371 15.169 -4.524 1.00 96.25 267 GLU A CA 1
ATOM 2182 C C . GLU A 1 267 ? 10.207 15.094 -3.527 1.00 96.25 267 GLU A C 1
ATOM 2184 O O . GLU A 1 267 ? 9.334 14.238 -3.639 1.00 96.25 267 GLU A O 1
ATOM 2189 N N . PHE A 1 268 ? 10.125 16.025 -2.574 1.00 96.81 268 PHE A N 1
ATOM 2190 C CA . PHE A 1 268 ? 8.929 16.176 -1.742 1.00 96.81 268 PHE A CA 1
ATOM 2191 C C . PHE A 1 268 ? 7.868 17.020 -2.450 1.00 96.81 268 PHE A C 1
ATOM 2193 O O . PHE A 1 268 ? 8.035 18.223 -2.624 1.00 96.81 268 PHE A O 1
ATOM 2200 N N . VAL A 1 269 ? 6.721 16.416 -2.763 1.00 95.06 269 VAL A N 1
ATOM 2201 C CA . VAL A 1 269 ? 5.574 17.126 -3.345 1.00 95.06 269 VAL A CA 1
ATOM 2202 C C . VAL A 1 269 ? 4.369 16.954 -2.437 1.00 95.06 269 VAL A C 1
ATOM 2204 O O . VAL A 1 269 ? 4.003 15.825 -2.119 1.00 95.06 269 VAL A O 1
ATOM 2207 N N . LYS A 1 270 ? 3.700 18.046 -2.041 1.00 93.25 270 LYS A N 1
ATOM 2208 C CA . LYS A 1 270 ? 2.598 17.997 -1.052 1.00 93.25 270 LYS A CA 1
ATOM 2209 C C . LYS A 1 270 ? 3.015 17.195 0.187 1.00 93.25 270 LYS A C 1
ATOM 2211 O O . LYS A 1 270 ? 2.389 16.195 0.535 1.00 93.25 270 LYS A O 1
ATOM 2216 N N . ASP A 1 271 ? 4.144 17.593 0.763 1.00 93.50 271 ASP A N 1
ATOM 2217 C CA . ASP A 1 271 ? 4.681 17.086 2.026 1.00 93.50 271 ASP A CA 1
ATOM 2218 C C . ASP A 1 271 ? 5.170 15.621 2.046 1.00 93.50 271 ASP A C 1
ATOM 2220 O O . ASP A 1 271 ? 5.772 15.193 3.031 1.00 93.50 271 ASP A O 1
ATOM 2224 N N . SER A 1 272 ? 4.987 14.851 0.972 1.00 94.19 272 SER A N 1
ATOM 2225 C CA . SER A 1 272 ? 5.397 13.440 0.884 1.00 94.19 272 SER A CA 1
ATOM 2226 C C . SER A 1 272 ? 6.391 13.198 -0.249 1.00 94.19 272 SER A C 1
ATOM 2228 O O . SER A 1 272 ? 6.323 13.850 -1.293 1.00 94.19 272 SER A O 1
ATOM 2230 N N . CYS A 1 273 ? 7.315 12.264 -0.026 1.00 96.88 273 CYS A N 1
ATOM 2231 C CA . CYS A 1 273 ? 8.340 11.884 -0.989 1.00 96.88 273 CYS A CA 1
ATOM 2232 C C . CYS A 1 273 ? 7.704 11.278 -2.244 1.00 96.88 273 CYS A C 1
ATOM 2234 O O . CYS A 1 273 ? 6.929 10.322 -2.170 1.00 96.88 273 CYS A O 1
ATOM 2236 N N . VAL A 1 274 ? 8.053 11.847 -3.391 1.00 97.06 274 VAL A N 1
ATOM 2237 C CA . VAL A 1 274 ? 7.948 11.225 -4.701 1.00 97.06 274 VAL A CA 1
ATOM 2238 C C . VAL A 1 274 ? 9.275 10.527 -4.953 1.00 97.06 274 VAL A C 1
ATOM 2240 O O . VAL A 1 274 ? 10.301 11.194 -5.078 1.00 97.06 274 VAL A O 1
ATOM 2243 N N . TYR A 1 275 ? 9.258 9.198 -4.974 1.00 97.19 275 TYR A N 1
ATOM 2244 C CA . TYR A 1 275 ? 10.483 8.406 -5.012 1.00 97.19 275 TYR A CA 1
ATOM 2245 C C . TYR A 1 275 ? 11.249 8.573 -6.327 1.00 97.19 275 TYR A C 1
ATOM 2247 O O . TYR A 1 275 ? 10.660 8.539 -7.409 1.00 97.19 275 TYR A O 1
ATOM 2255 N N . GLY A 1 276 ? 12.569 8.714 -6.206 1.00 96.50 276 GLY A N 1
ATOM 2256 C CA . GLY A 1 276 ? 13.516 8.808 -7.312 1.00 96.50 276 GLY A CA 1
ATOM 2257 C C . GLY A 1 276 ? 14.343 7.535 -7.497 1.00 96.50 276 GLY A C 1
ATOM 2258 O O . GLY A 1 276 ? 14.172 6.537 -6.793 1.00 96.50 276 GLY A O 1
ATOM 2259 N N . ILE A 1 277 ? 15.279 7.553 -8.447 1.00 96.25 277 ILE A N 1
ATOM 2260 C CA . ILE A 1 277 ? 16.092 6.372 -8.782 1.00 96.25 277 ILE A CA 1
ATOM 2261 C C . ILE A 1 277 ? 16.985 5.918 -7.619 1.00 96.25 277 ILE A C 1
ATOM 2263 O O . ILE A 1 277 ? 17.246 4.727 -7.473 1.00 96.25 277 ILE A O 1
ATOM 2267 N N . GLY A 1 278 ? 17.413 6.846 -6.756 1.00 95.38 278 GLY A N 1
ATOM 2268 C CA . GLY A 1 278 ? 18.211 6.527 -5.570 1.00 95.38 278 GLY A CA 1
ATOM 2269 C C . GLY A 1 278 ? 17.421 5.783 -4.490 1.00 95.38 278 GLY A C 1
ATOM 2270 O O . GLY A 1 278 ? 18.018 5.168 -3.612 1.00 95.38 278 GLY A O 1
ATOM 2271 N N . ASP A 1 279 ? 16.087 5.791 -4.568 1.00 96.38 279 ASP A N 1
ATOM 2272 C CA . ASP A 1 279 ? 15.220 5.102 -3.612 1.00 96.38 279 ASP A CA 1
ATOM 2273 C C . ASP A 1 279 ? 14.963 3.636 -3.998 1.00 96.38 279 ASP A C 1
ATOM 2275 O O . ASP A 1 279 ? 14.510 2.863 -3.153 1.00 96.38 279 ASP A O 1
ATOM 2279 N N . ILE A 1 280 ? 15.280 3.215 -5.234 1.00 97.12 280 ILE A N 1
ATOM 2280 C CA . ILE A 1 280 ? 14.993 1.861 -5.749 1.00 97.12 280 ILE A CA 1
ATOM 2281 C C . ILE A 1 280 ? 15.508 0.756 -4.804 1.00 97.12 280 ILE A C 1
ATOM 2283 O O . ILE A 1 280 ? 14.706 -0.114 -4.452 1.00 97.12 280 ILE A O 1
ATOM 2287 N N . PRO A 1 281 ? 16.775 0.761 -4.332 1.00 95.31 281 PRO A N 1
ATOM 2288 C CA . PRO A 1 281 ? 17.265 -0.307 -3.456 1.00 95.31 281 PRO A CA 1
ATOM 2289 C C . PRO A 1 281 ? 16.489 -0.389 -2.135 1.00 95.31 281 PRO A C 1
ATOM 2291 O O . PRO A 1 281 ? 16.156 -1.478 -1.667 1.00 95.31 281 PRO A O 1
ATOM 2294 N N . ILE A 1 282 ? 16.142 0.766 -1.557 1.00 93.44 282 ILE A N 1
ATOM 2295 C CA . ILE A 1 282 ? 15.380 0.846 -0.305 1.00 93.44 282 ILE A CA 1
ATOM 2296 C C . ILE A 1 282 ? 13.968 0.306 -0.523 1.00 93.44 282 ILE A C 1
ATOM 2298 O O . ILE A 1 282 ? 13.505 -0.522 0.260 1.00 93.44 282 ILE A O 1
ATOM 2302 N N . LEU A 1 283 ? 13.304 0.736 -1.600 1.00 95.88 283 LEU A N 1
ATOM 2303 C CA . LEU A 1 283 ? 11.952 0.314 -1.967 1.00 95.88 283 LEU A CA 1
ATOM 2304 C C . LEU A 1 283 ? 11.856 -1.200 -2.170 1.00 95.88 283 LEU A C 1
ATOM 2306 O O . LEU A 1 283 ? 10.914 -1.825 -1.683 1.00 95.88 283 LEU A O 1
ATOM 2310 N N . LEU A 1 284 ? 12.842 -1.808 -2.834 1.00 94.75 284 LEU A N 1
ATOM 2311 C CA . LEU A 1 284 ? 12.862 -3.252 -3.080 1.00 94.75 284 LEU A CA 1
ATOM 2312 C C . LEU A 1 284 ? 13.069 -4.086 -1.810 1.00 94.75 284 LEU A C 1
ATOM 2314 O O . LEU A 1 284 ? 12.642 -5.242 -1.794 1.00 94.75 284 LEU A O 1
ATOM 2318 N N . GLY A 1 285 ? 13.678 -3.504 -0.770 1.00 92.00 285 GLY A N 1
ATOM 2319 C CA . GLY A 1 285 ? 13.889 -4.123 0.543 1.00 92.00 285 GLY A CA 1
ATOM 2320 C C . GLY A 1 285 ? 12.807 -3.821 1.589 1.00 92.00 285 GLY A C 1
ATOM 2321 O O . GLY A 1 285 ? 12.836 -4.388 2.684 1.00 92.00 285 GLY A O 1
ATOM 2322 N N . ARG A 1 286 ? 11.845 -2.939 1.290 1.00 92.94 286 ARG A N 1
ATOM 2323 C CA . ARG A 1 286 ? 10.738 -2.605 2.202 1.00 92.94 286 ARG A CA 1
ATOM 2324 C C . ARG A 1 286 ? 9.854 -3.813 2.491 1.00 92.94 286 ARG A C 1
ATOM 2326 O O . ARG A 1 286 ? 9.718 -4.714 1.667 1.00 92.94 286 ARG A O 1
ATOM 2333 N N . ARG A 1 287 ? 9.184 -3.811 3.646 1.00 93.12 287 ARG A N 1
ATOM 2334 C CA . ARG A 1 287 ? 8.253 -4.881 4.068 1.00 93.12 287 ARG A CA 1
ATOM 2335 C C . ARG A 1 287 ? 6.793 -4.552 3.774 1.00 93.12 287 ARG A C 1
ATOM 2337 O O . ARG A 1 287 ? 5.937 -5.423 3.804 1.00 93.12 287 ARG A O 1
ATOM 2344 N N . GLU A 1 288 ? 6.505 -3.306 3.449 1.00 95.12 288 GLU A N 1
ATOM 2345 C CA . GLU A 1 288 ? 5.174 -2.859 3.081 1.00 95.12 288 GLU A CA 1
ATOM 2346 C C . GLU A 1 288 ? 4.706 -3.485 1.761 1.00 95.12 288 GLU A C 1
ATOM 2348 O O . GLU A 1 288 ? 5.503 -3.960 0.940 1.00 95.12 288 GLU A O 1
ATOM 2353 N N . LEU A 1 289 ? 3.386 -3.493 1.577 1.00 95.69 289 LEU A N 1
ATOM 2354 C CA . LEU A 1 289 ? 2.721 -4.057 0.407 1.00 95.69 289 LEU A CA 1
ATOM 2355 C C . LEU A 1 289 ? 2.904 -3.165 -0.821 1.00 95.69 289 LEU A C 1
ATOM 2357 O O . LEU A 1 289 ? 3.186 -3.666 -1.910 1.00 95.69 289 LEU A O 1
ATOM 2361 N N . VAL A 1 290 ? 2.767 -1.850 -0.639 1.00 94.62 290 VAL A N 1
ATOM 2362 C CA . VAL A 1 290 ? 2.864 -0.842 -1.702 1.00 94.62 290 VAL A CA 1
ATOM 2363 C C . VAL A 1 290 ? 3.670 0.370 -1.228 1.00 94.62 290 VAL A C 1
ATOM 2365 O O . VAL A 1 290 ? 3.730 0.650 -0.030 1.00 94.62 290 VAL A O 1
ATOM 2368 N N . ALA A 1 291 ? 4.278 1.098 -2.162 1.00 95.06 291 ALA A N 1
ATOM 2369 C CA . ALA A 1 291 ? 4.951 2.372 -1.914 1.00 95.06 291 ALA A CA 1
ATOM 2370 C C . ALA A 1 291 ? 4.128 3.544 -2.449 1.00 95.06 291 ALA A C 1
ATOM 2372 O O . ALA A 1 291 ? 3.654 3.486 -3.581 1.00 95.06 291 ALA A O 1
ATOM 2373 N N . HIS A 1 292 ? 4.042 4.609 -1.651 1.00 93.06 292 HIS A N 1
ATOM 2374 C CA . HIS A 1 292 ? 3.441 5.896 -1.978 1.00 93.06 292 HIS A CA 1
ATOM 2375 C C . HIS A 1 292 ? 4.486 7.019 -1.798 1.00 93.06 292 HIS A C 1
ATOM 2377 O O . HIS A 1 292 ? 4.950 7.250 -0.684 1.00 93.06 292 HIS A O 1
ATOM 2383 N N . LYS A 1 293 ? 4.888 7.758 -2.834 1.00 92.81 293 LYS A N 1
ATOM 2384 C CA . LYS A 1 293 ? 4.276 7.820 -4.170 1.00 92.81 293 LYS A CA 1
ATOM 2385 C C . LYS A 1 293 ? 5.272 7.939 -5.307 1.00 92.81 293 LYS A C 1
ATOM 2387 O O . LYS A 1 293 ? 6.435 8.272 -5.114 1.00 92.81 293 LYS A O 1
ATOM 2392 N N . PHE A 1 294 ? 4.754 7.735 -6.510 1.00 92.56 294 PHE A N 1
ATOM 2393 C CA . PHE A 1 294 ? 5.453 7.922 -7.769 1.00 92.56 294 PHE A CA 1
ATOM 2394 C C . PHE A 1 294 ? 4.673 8.886 -8.644 1.00 92.56 294 PHE A C 1
ATOM 2396 O O . PHE A 1 294 ? 3.485 8.682 -8.898 1.00 92.56 294 PHE A O 1
ATOM 2403 N N . TYR A 1 295 ? 5.354 9.900 -9.164 1.00 90.31 295 TYR A N 1
ATOM 2404 C CA . TYR A 1 295 ? 4.858 10.712 -10.261 1.00 90.31 295 TYR A CA 1
ATOM 2405 C C . TYR A 1 295 ? 5.764 10.483 -11.455 1.00 90.31 295 TYR A C 1
ATOM 2407 O O . TYR A 1 295 ? 6.956 10.728 -11.377 1.00 90.31 295 TYR A O 1
ATOM 2415 N N . LEU A 1 296 ? 5.205 10.042 -12.578 1.00 87.56 296 LEU A N 1
ATOM 2416 C CA . LEU A 1 296 ? 6.011 9.640 -13.735 1.00 87.56 296 LEU A CA 1
ATOM 2417 C C . LEU A 1 296 ? 6.715 10.808 -14.447 1.00 87.56 296 LEU A C 1
ATOM 2419 O O . LEU A 1 296 ? 7.558 10.575 -15.303 1.00 87.56 296 LEU A O 1
ATOM 2423 N N . HIS A 1 297 ? 6.415 12.057 -14.079 1.00 87.69 297 HIS A N 1
ATOM 2424 C CA . HIS A 1 297 ? 7.191 13.225 -14.508 1.00 87.69 297 HIS A CA 1
ATOM 2425 C C . HIS A 1 297 ? 8.422 13.494 -13.622 1.00 87.69 297 HIS A C 1
ATOM 2427 O O . HIS A 1 297 ? 9.224 14.360 -13.952 1.00 87.69 297 HIS A O 1
ATOM 2433 N N . ILE A 1 298 ? 8.580 12.765 -12.512 1.00 92.25 298 ILE A N 1
ATOM 2434 C CA . ILE A 1 298 ? 9.720 12.841 -11.594 1.00 92.25 298 ILE A CA 1
ATOM 2435 C C . ILE A 1 298 ? 10.446 11.499 -11.670 1.00 92.25 298 ILE A C 1
ATOM 2437 O O . ILE A 1 298 ? 9.965 10.502 -11.140 1.00 92.25 298 ILE A O 1
ATOM 2441 N N . GLN A 1 299 ? 11.585 11.476 -12.367 1.00 94.94 299 GLN A N 1
ATOM 2442 C CA . GLN A 1 299 ? 12.463 10.305 -12.51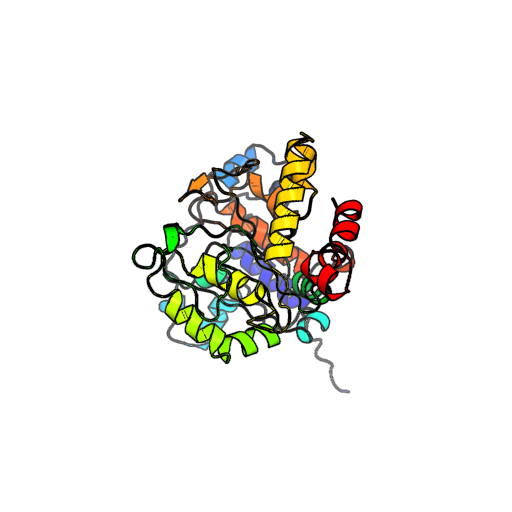3 1.00 94.94 299 GLN A CA 1
ATOM 2443 C C . GLN A 1 299 ? 11.707 8.972 -12.764 1.00 94.94 299 GLN A C 1
ATOM 2445 O O . GLN A 1 299 ? 11.807 8.039 -11.959 1.00 94.94 299 GLN A O 1
ATOM 2450 N N . PRO A 1 300 ? 10.963 8.830 -13.883 1.00 93.56 300 PRO A N 1
ATOM 2451 C CA . PRO A 1 300 ? 10.109 7.665 -14.164 1.00 93.56 300 PRO A CA 1
ATOM 2452 C C . PRO A 1 300 ? 10.831 6.312 -14.106 1.00 93.56 300 PRO A C 1
ATOM 2454 O O . PRO A 1 300 ? 10.197 5.291 -13.828 1.00 93.56 300 PRO A O 1
ATOM 2457 N N . ALA A 1 301 ? 12.152 6.290 -14.315 1.00 95.56 301 ALA A N 1
ATOM 2458 C CA . ALA A 1 301 ? 12.978 5.095 -14.160 1.00 95.56 301 ALA A CA 1
ATOM 2459 C C . ALA A 1 301 ? 12.792 4.424 -12.786 1.00 95.56 301 ALA A C 1
ATOM 2461 O O . ALA A 1 301 ? 12.806 3.198 -12.708 1.00 95.56 301 ALA A O 1
ATOM 2462 N N . ALA A 1 302 ? 12.538 5.194 -11.721 1.00 95.94 302 ALA A N 1
ATOM 2463 C CA . ALA A 1 302 ? 12.266 4.663 -10.387 1.00 95.94 302 ALA A CA 1
ATOM 2464 C C . ALA A 1 302 ? 11.047 3.730 -10.369 1.00 95.94 302 ALA A C 1
ATOM 2466 O O . ALA A 1 302 ? 11.141 2.582 -9.930 1.00 95.94 302 ALA A O 1
ATOM 2467 N N . TYR A 1 303 ? 9.920 4.198 -10.912 1.00 94.75 303 TYR A N 1
ATOM 2468 C CA . TYR A 1 303 ? 8.690 3.415 -11.002 1.00 94.75 303 TYR A CA 1
ATOM 2469 C C . TYR A 1 303 ? 8.895 2.160 -11.854 1.00 94.75 303 TYR A C 1
ATOM 2471 O O . TYR A 1 303 ? 8.597 1.047 -11.418 1.00 94.75 303 TYR A O 1
ATOM 2479 N N . PHE A 1 304 ? 9.434 2.325 -13.065 1.00 94.00 304 PHE A N 1
ATOM 2480 C CA . PHE A 1 304 ? 9.539 1.221 -14.016 1.00 94.00 304 PHE A CA 1
ATOM 2481 C C . PHE A 1 304 ? 10.565 0.166 -13.599 1.00 94.00 304 PHE A C 1
ATOM 2483 O O . PHE A 1 304 ? 10.320 -1.021 -13.813 1.00 94.00 304 PHE A O 1
ATOM 2490 N N . CYS A 1 305 ? 11.660 0.550 -12.940 1.00 96.19 305 CYS A N 1
ATOM 2491 C CA . CYS A 1 305 ? 12.611 -0.422 -12.416 1.00 96.19 305 CYS A CA 1
ATOM 2492 C C . CYS A 1 305 ? 12.061 -1.197 -11.220 1.00 96.19 305 CYS A C 1
ATOM 2494 O O . CYS A 1 305 ? 12.224 -2.417 -11.179 1.00 96.19 305 CYS A O 1
ATOM 2496 N N . VAL A 1 306 ? 11.356 -0.552 -10.283 1.00 96.44 306 VAL A N 1
ATOM 2497 C CA . VAL A 1 306 ? 10.688 -1.287 -9.194 1.00 96.44 306 VAL A CA 1
ATOM 2498 C C . VAL A 1 306 ? 9.619 -2.224 -9.764 1.00 96.44 306 VAL A C 1
ATOM 2500 O O . VAL A 1 306 ? 9.582 -3.398 -9.398 1.00 96.44 306 VAL A O 1
ATOM 2503 N N . TYR A 1 307 ? 8.823 -1.757 -10.732 1.00 94.38 307 TYR A N 1
ATOM 2504 C CA . TYR A 1 307 ? 7.844 -2.573 -11.453 1.00 94.38 307 TYR A CA 1
ATOM 2505 C C . TYR A 1 307 ? 8.495 -3.795 -12.117 1.00 94.38 307 TYR A C 1
ATOM 2507 O O . TYR A 1 307 ? 8.052 -4.924 -11.895 1.00 94.38 307 TYR A O 1
ATOM 2515 N N . GLN A 1 308 ? 9.575 -3.597 -12.880 1.00 94.44 308 GLN A N 1
ATOM 2516 C CA . GLN A 1 308 ? 10.302 -4.679 -13.542 1.00 94.44 308 GLN A CA 1
ATOM 2517 C C . GLN A 1 308 ? 10.803 -5.704 -12.523 1.00 94.44 308 GLN A C 1
ATOM 2519 O O . GLN A 1 308 ? 10.583 -6.900 -12.704 1.00 94.44 308 GLN A O 1
ATOM 2524 N N . LYS A 1 309 ? 11.435 -5.255 -11.434 1.00 95.19 309 LYS A N 1
ATOM 2525 C CA . LYS A 1 309 ? 12.011 -6.145 -10.418 1.00 95.19 309 LYS A CA 1
ATOM 2526 C C . LYS A 1 309 ? 10.940 -6.945 -9.683 1.00 95.19 309 LYS A C 1
ATOM 2528 O O . LYS A 1 309 ? 11.104 -8.150 -9.506 1.00 95.19 309 LYS A O 1
ATOM 2533 N N . VAL A 1 310 ? 9.816 -6.325 -9.322 1.00 94.31 310 VAL A N 1
ATOM 2534 C CA . VAL A 1 310 ? 8.680 -7.032 -8.710 1.00 94.31 310 VAL A CA 1
ATOM 2535 C C . VAL A 1 310 ? 8.121 -8.084 -9.674 1.00 94.31 310 VAL A C 1
ATOM 2537 O O . VAL A 1 310 ? 7.907 -9.225 -9.271 1.00 94.31 310 VAL A O 1
ATOM 2540 N N . ARG A 1 311 ? 7.944 -7.756 -10.961 1.00 92.62 311 ARG A N 1
ATOM 2541 C CA . ARG A 1 311 ? 7.452 -8.723 -11.956 1.00 92.62 311 ARG A CA 1
ATOM 2542 C C . ARG A 1 311 ? 8.439 -9.855 -12.243 1.00 92.62 311 ARG A C 1
ATOM 2544 O O . ARG A 1 311 ? 8.002 -10.991 -12.388 1.00 92.62 311 ARG A O 1
ATOM 2551 N N . GLN A 1 312 ? 9.743 -9.577 -12.278 1.00 92.75 312 GLN A N 1
ATOM 2552 C CA . GLN A 1 312 ? 10.785 -10.603 -12.408 1.00 92.75 312 GLN A CA 1
ATOM 2553 C C . GLN A 1 312 ? 10.762 -11.575 -11.217 1.00 92.75 312 GLN A C 1
ATOM 2555 O O . GLN A 1 312 ? 10.817 -12.785 -11.420 1.00 92.75 312 GLN A O 1
ATOM 2560 N N . ARG A 1 313 ? 10.595 -11.074 -9.982 1.00 92.69 313 ARG A N 1
ATOM 2561 C CA . ARG A 1 313 ? 10.438 -11.930 -8.789 1.00 92.69 313 ARG A CA 1
ATOM 2562 C C . ARG A 1 313 ? 9.184 -12.805 -8.836 1.00 92.69 313 ARG A C 1
ATOM 2564 O O . ARG A 1 313 ? 9.197 -13.899 -8.296 1.00 92.69 313 ARG A O 1
ATOM 2571 N N . ALA A 1 314 ? 8.107 -12.366 -9.490 1.00 91.12 314 ALA A N 1
ATOM 2572 C CA . ALA A 1 314 ? 6.876 -13.159 -9.581 1.00 91.12 314 ALA A CA 1
ATOM 2573 C C . ALA A 1 314 ? 7.044 -14.452 -10.405 1.00 91.12 314 ALA A C 1
ATOM 2575 O O . ALA A 1 314 ? 6.299 -15.406 -10.199 1.00 91.12 314 ALA A O 1
ATOM 2576 N N . ILE A 1 315 ? 8.011 -14.484 -11.327 1.00 88.75 315 ILE A N 1
ATOM 2577 C CA . ILE A 1 315 ? 8.320 -15.650 -12.171 1.00 88.75 315 ILE A CA 1
ATOM 2578 C C . ILE A 1 315 ? 9.615 -16.361 -11.787 1.00 88.75 315 ILE A C 1
ATOM 2580 O O . ILE A 1 315 ? 9.932 -17.389 -12.386 1.00 88.75 315 ILE A O 1
ATOM 2584 N N . SER A 1 316 ? 10.368 -15.850 -10.810 1.00 83.81 316 SER A N 1
ATOM 2585 C CA . SER A 1 316 ? 11.505 -16.594 -10.285 1.00 83.81 316 SER A CA 1
ATOM 2586 C C . SER A 1 316 ? 10.993 -17.817 -9.516 1.00 83.81 316 SER A C 1
ATOM 2588 O O . SER A 1 316 ? 9.971 -17.776 -8.831 1.00 83.81 316 SER A O 1
ATOM 2590 N N . HIS A 1 317 ? 11.716 -18.933 -9.601 1.00 67.38 317 HIS A N 1
ATOM 2591 C CA . HIS A 1 317 ? 11.410 -20.136 -8.815 1.00 67.38 317 HIS A CA 1
ATOM 2592 C C . HIS A 1 317 ? 11.751 -19.982 -7.321 1.00 67.38 317 HIS A C 1
ATOM 2594 O O . HIS A 1 317 ? 11.689 -20.950 -6.573 1.00 67.38 317 HIS A O 1
ATOM 2600 N N . ASP A 1 318 ? 12.101 -18.772 -6.886 1.00 74.06 318 ASP A N 1
ATOM 2601 C CA . ASP A 1 318 ? 12.722 -18.486 -5.598 1.00 74.06 318 ASP A CA 1
ATOM 2602 C C . ASP A 1 318 ? 11.735 -17.906 -4.577 1.00 74.06 318 ASP A C 1
ATOM 2604 O O . ASP A 1 318 ? 12.111 -17.180 -3.668 1.00 74.06 318 ASP A O 1
ATOM 2608 N N . ILE A 1 319 ? 10.439 -18.211 -4.697 1.00 79.69 319 ILE A N 1
ATOM 2609 C CA . ILE A 1 319 ? 9.466 -17.769 -3.685 1.00 79.69 319 ILE A CA 1
ATOM 2610 C C . ILE A 1 319 ? 9.850 -18.254 -2.277 1.00 79.69 319 ILE A C 1
ATOM 2612 O O . ILE A 1 319 ? 9.498 -17.625 -1.285 1.00 79.69 319 ILE A O 1
ATOM 2616 N N . ASP A 1 320 ? 10.578 -19.364 -2.171 1.00 80.12 320 ASP A N 1
ATOM 2617 C CA . ASP A 1 320 ? 11.000 -19.936 -0.896 1.00 80.12 320 ASP A CA 1
ATOM 2618 C C . ASP A 1 320 ? 12.124 -19.138 -0.216 1.00 80.12 320 ASP A C 1
ATOM 2620 O O . ASP A 1 320 ? 12.338 -19.322 0.981 1.00 80.12 320 ASP A O 1
ATOM 2624 N N . SER A 1 321 ? 12.772 -18.192 -0.911 1.00 86.81 321 SER A N 1
ATOM 2625 C CA . SER A 1 321 ? 13.654 -17.208 -0.267 1.00 86.81 321 SER A CA 1
ATOM 2626 C C . SER A 1 321 ? 12.900 -16.048 0.388 1.00 86.81 321 SER A C 1
ATOM 2628 O O . SER A 1 321 ? 13.476 -15.327 1.208 1.00 86.81 321 SER A O 1
ATOM 2630 N N . PHE A 1 322 ? 11.609 -15.864 0.083 1.00 92.62 322 PHE A N 1
ATOM 2631 C CA . PHE A 1 322 ? 10.794 -14.835 0.719 1.00 92.62 322 PHE A CA 1
ATOM 2632 C C . PHE A 1 322 ? 10.457 -15.216 2.166 1.00 92.62 322 PHE A C 1
ATOM 2634 O O . PHE A 1 322 ? 9.639 -16.101 2.424 1.00 92.62 322 PHE A O 1
ATOM 2641 N N . ASP A 1 323 ? 11.060 -14.500 3.118 1.00 92.50 323 ASP A N 1
ATOM 2642 C CA . ASP A 1 323 ? 10.792 -14.673 4.546 1.00 92.50 323 ASP A CA 1
ATOM 2643 C C . ASP A 1 323 ? 9.520 -13.925 4.984 1.00 92.50 323 ASP A C 1
ATOM 2645 O O . ASP A 1 323 ? 9.526 -12.714 5.233 1.00 92.50 323 ASP A O 1
ATOM 2649 N N . ASP A 1 324 ? 8.421 -14.666 5.119 1.00 93.94 324 ASP A N 1
ATOM 2650 C CA . ASP A 1 324 ? 7.124 -14.168 5.577 1.00 93.94 324 ASP A CA 1
ATOM 2651 C C . ASP A 1 324 ? 6.926 -14.279 7.107 1.00 93.94 324 ASP A C 1
ATOM 2653 O O . ASP A 1 324 ? 6.007 -13.681 7.679 1.00 93.94 324 ASP A O 1
ATOM 2657 N N . ARG A 1 325 ? 7.812 -14.981 7.822 1.00 91.56 325 ARG A N 1
ATOM 2658 C CA . ARG A 1 325 ? 7.703 -15.203 9.277 1.00 91.56 325 ARG A CA 1
ATOM 2659 C C . ARG A 1 325 ? 7.609 -13.906 10.089 1.00 91.56 325 ARG A C 1
ATOM 2661 O O . ARG A 1 325 ? 6.868 -13.888 11.076 1.00 91.56 325 ARG A O 1
ATOM 2668 N N . PRO A 1 326 ? 8.289 -12.797 9.728 1.00 90.75 326 PRO A N 1
ATOM 2669 C CA . PRO A 1 326 ? 8.151 -11.557 10.478 1.00 90.75 326 PRO A CA 1
ATOM 2670 C C . PRO A 1 326 ? 6.734 -10.971 10.471 1.00 90.75 326 PRO A C 1
ATOM 2672 O O . PRO A 1 326 ? 6.337 -10.366 11.463 1.00 90.75 326 PRO A O 1
ATOM 2675 N N . TYR A 1 327 ? 5.943 -11.192 9.414 1.00 93.25 327 TYR A N 1
ATOM 2676 C CA . TYR A 1 327 ? 4.555 -10.713 9.348 1.00 93.25 327 TYR A CA 1
ATOM 2677 C C . TYR A 1 327 ? 3.662 -11.433 10.361 1.00 93.25 327 TYR A C 1
ATOM 2679 O O . TYR A 1 327 ? 2.766 -10.821 10.940 1.00 93.25 327 TYR A O 1
ATOM 2687 N N . ALA A 1 328 ? 3.967 -12.699 10.660 1.00 91.19 328 ALA A N 1
ATOM 2688 C CA . ALA A 1 328 ? 3.293 -13.466 11.705 1.00 91.19 328 ALA A CA 1
ATOM 2689 C C . ALA A 1 328 ? 3.505 -12.837 13.078 1.00 91.19 328 ALA A C 1
ATOM 2691 O O . ALA A 1 328 ? 2.680 -12.993 13.976 1.00 91.19 328 ALA A O 1
ATOM 2692 N N . ASN A 1 329 ? 4.628 -12.150 13.258 1.00 86.31 329 ASN A N 1
ATOM 2693 C CA . ASN A 1 329 ? 4.964 -11.487 14.496 1.00 86.31 329 ASN A CA 1
ATOM 2694 C C . ASN A 1 329 ? 4.432 -10.069 14.555 1.00 86.31 329 ASN A C 1
ATOM 2696 O O . ASN A 1 329 ? 4.652 -9.461 15.576 1.00 86.31 329 ASN A O 1
ATOM 2700 N N . LEU A 1 330 ? 3.709 -9.533 13.572 1.00 87.62 330 LEU A N 1
ATOM 2701 C CA . LEU A 1 330 ? 3.099 -8.214 13.735 1.00 87.62 330 LEU A CA 1
ATOM 2702 C C . LEU A 1 330 ? 2.154 -8.169 14.957 1.00 87.62 330 LEU A C 1
ATOM 2704 O O . LEU A 1 330 ? 1.571 -9.198 15.322 1.00 87.62 330 LEU A O 1
ATOM 2708 N N . PRO A 1 331 ? 1.950 -6.990 15.575 1.00 83.25 331 PRO A N 1
ATOM 2709 C CA . PRO A 1 331 ? 1.077 -6.844 16.738 1.00 83.25 331 PRO A CA 1
ATOM 2710 C C . PRO A 1 331 ? -0.321 -7.450 16.564 1.00 83.25 331 PRO A C 1
ATOM 2712 O O . PRO A 1 331 ? -0.799 -8.135 17.460 1.00 83.25 331 PRO A O 1
ATOM 2715 N N . GLY A 1 332 ? -0.967 -7.252 15.409 1.00 85.62 332 GLY A N 1
ATOM 2716 C CA . GLY A 1 332 ? -2.305 -7.791 15.132 1.00 85.62 332 GLY A CA 1
ATOM 2717 C C . GLY A 1 332 ? -2.359 -9.325 15.226 1.00 85.62 332 GLY A C 1
ATOM 2718 O O . GLY A 1 332 ? -3.094 -9.860 16.060 1.00 85.62 332 GLY A O 1
ATOM 2719 N N . PRO A 1 333 ? -1.559 -10.057 14.433 1.00 89.31 333 PRO A N 1
ATOM 2720 C CA . PRO A 1 333 ? -1.458 -11.515 14.530 1.00 89.31 333 PRO A CA 1
ATOM 2721 C C . PRO A 1 333 ? -1.000 -12.018 15.904 1.00 89.31 333 PRO A C 1
ATOM 2723 O O . PRO A 1 333 ? -1.514 -13.027 16.391 1.00 89.31 333 PRO A O 1
ATOM 2726 N N . ALA A 1 334 ? -0.064 -11.321 16.557 1.00 83.81 334 ALA A N 1
ATOM 2727 C CA . ALA A 1 334 ? 0.399 -11.668 17.899 1.00 83.81 334 ALA A CA 1
ATOM 2728 C C . ALA A 1 334 ? -0.732 -11.568 18.938 1.00 83.81 334 ALA A C 1
ATOM 2730 O O . ALA A 1 334 ? -0.960 -12.516 19.692 1.00 83.81 334 ALA A O 1
ATOM 2731 N N . LEU A 1 335 ? -1.494 -10.471 18.916 1.00 79.06 335 LEU A N 1
ATOM 2732 C CA . LEU A 1 335 ? -2.680 -10.268 19.748 1.00 79.06 335 LEU A CA 1
ATOM 2733 C C . LEU A 1 335 ? -3.738 -11.342 19.501 1.00 79.06 335 LEU A C 1
ATOM 2735 O O . LEU A 1 335 ? -4.291 -11.887 20.454 1.00 79.06 335 LEU A O 1
ATOM 2739 N N . LYS A 1 336 ? -3.980 -11.703 18.234 1.00 80.88 336 LYS A N 1
ATOM 2740 C CA . LYS A 1 336 ? -4.942 -12.755 17.875 1.00 80.88 336 LYS A CA 1
ATOM 2741 C C . LYS A 1 336 ? -4.544 -14.130 18.421 1.00 80.88 336 LYS A C 1
ATOM 2743 O O . LYS A 1 336 ? -5.415 -14.922 18.764 1.00 80.88 336 LYS A O 1
ATOM 2748 N N . ARG A 1 337 ? -3.242 -14.409 18.549 1.00 84.69 337 ARG A N 1
ATOM 2749 C CA . ARG A 1 337 ? -2.721 -15.623 19.206 1.00 84.69 337 ARG A CA 1
ATOM 2750 C C . ARG A 1 337 ? -2.720 -15.544 20.740 1.00 84.69 337 ARG A C 1
ATOM 2752 O O . ARG A 1 337 ? -2.248 -16.475 21.383 1.00 84.69 337 ARG A O 1
ATOM 2759 N N . GLY A 1 338 ? -3.206 -14.451 21.332 1.00 75.81 338 GLY A N 1
ATOM 2760 C CA . GLY A 1 338 ? -3.211 -14.247 22.782 1.00 75.81 338 GLY A CA 1
ATOM 2761 C C . GLY A 1 338 ? -1.833 -13.931 23.367 1.00 75.81 338 GLY A C 1
ATOM 2762 O O . GLY A 1 338 ? -1.636 -14.056 24.575 1.00 75.81 338 GLY A O 1
ATOM 2763 N N . VAL A 1 339 ? -0.863 -13.531 22.536 1.00 77.81 339 VAL A N 1
ATOM 2764 C CA . VAL A 1 339 ? 0.459 -13.127 23.023 1.00 77.81 339 VAL A CA 1
ATOM 2765 C C . VAL A 1 339 ? 0.311 -11.824 23.806 1.00 77.81 339 VAL A C 1
ATOM 2767 O O . VAL A 1 339 ? -0.258 -10.848 23.316 1.00 77.81 339 VAL A O 1
ATOM 2770 N N . ASN A 1 340 ? 0.840 -11.798 25.030 1.00 72.56 340 ASN A N 1
ATOM 2771 C CA . ASN A 1 340 ? 0.899 -10.577 25.823 1.00 72.56 340 ASN A CA 1
ATOM 2772 C C . ASN A 1 340 ? 1.794 -9.547 25.107 1.00 72.56 340 ASN A C 1
ATOM 2774 O O . ASN A 1 340 ? 2.951 -9.847 24.808 1.00 72.56 340 ASN A O 1
ATOM 2778 N N . LEU A 1 341 ? 1.262 -8.344 24.854 1.00 68.25 341 LEU A N 1
ATOM 2779 C CA . LEU A 1 341 ? 1.996 -7.273 24.176 1.00 68.25 341 LEU A CA 1
ATOM 2780 C C . LEU A 1 341 ? 3.308 -6.929 24.882 1.00 68.25 341 LEU A C 1
ATOM 2782 O O . LEU A 1 341 ? 4.307 -6.797 24.202 1.00 68.25 341 LEU A O 1
ATOM 2786 N N . ASP A 1 342 ? 3.364 -6.901 26.213 1.00 66.38 342 ASP A N 1
ATOM 2787 C CA . ASP A 1 342 ? 4.585 -6.578 26.968 1.00 66.38 342 ASP A CA 1
ATOM 2788 C C . ASP A 1 342 ? 5.695 -7.617 26.747 1.00 66.38 342 ASP A C 1
ATOM 2790 O O . ASP A 1 342 ? 6.884 -7.286 26.701 1.00 66.38 342 ASP A O 1
ATOM 2794 N N . VAL A 1 343 ? 5.304 -8.888 26.598 1.00 67.38 343 VAL A N 1
ATOM 2795 C CA . VAL A 1 343 ? 6.211 -10.002 26.274 1.00 67.38 343 VAL A CA 1
ATOM 2796 C C . VAL A 1 343 ? 6.641 -9.931 24.814 1.00 67.38 343 VAL A C 1
ATOM 2798 O O . VAL A 1 343 ? 7.807 -10.163 24.503 1.00 67.38 343 VAL A O 1
ATOM 2801 N N . TRP A 1 344 ? 5.706 -9.603 23.924 1.00 67.75 344 TRP A N 1
ATOM 2802 C CA . TRP A 1 344 ? 5.984 -9.406 22.509 1.00 67.75 344 TRP A CA 1
ATOM 2803 C C . TRP A 1 344 ? 6.995 -8.273 22.296 1.00 67.75 344 TRP A C 1
ATOM 2805 O O . TRP A 1 344 ? 7.993 -8.482 21.612 1.00 67.75 344 TRP A O 1
ATOM 2815 N N . THR A 1 345 ? 6.799 -7.136 22.970 1.00 61.31 345 THR A N 1
ATOM 2816 C CA . THR A 1 345 ? 7.679 -5.965 22.939 1.00 61.31 345 THR A CA 1
ATOM 2817 C C . THR A 1 345 ? 9.115 -6.356 23.204 1.00 61.31 345 THR A C 1
ATOM 2819 O O . THR A 1 345 ? 9.920 -6.238 22.302 1.00 61.31 345 THR A O 1
ATOM 2822 N N . LYS A 1 346 ? 9.409 -6.928 24.381 1.00 62.78 346 LYS A N 1
ATOM 2823 C CA . LYS A 1 346 ? 10.776 -7.305 24.791 1.00 62.78 346 LYS A CA 1
ATOM 2824 C C . LYS A 1 346 ? 11.476 -8.279 23.839 1.00 62.78 346 LYS A C 1
ATOM 2826 O O . LYS A 1 346 ? 12.685 -8.460 23.934 1.00 62.78 346 LYS A O 1
ATOM 2831 N N . ARG A 1 347 ? 10.708 -9.017 23.035 1.00 62.84 347 ARG A N 1
ATOM 2832 C CA . ARG A 1 347 ? 11.229 -10.057 22.147 1.00 62.84 347 ARG A CA 1
ATOM 2833 C C . ARG A 1 347 ? 11.539 -9.530 20.750 1.00 62.84 347 ARG A C 1
ATOM 2835 O O . ARG A 1 347 ? 12.407 -10.095 20.090 1.00 62.84 347 ARG A O 1
ATOM 2842 N N . TYR A 1 348 ? 10.806 -8.522 20.289 1.00 58.72 348 TYR A N 1
ATOM 2843 C CA . TYR A 1 348 ? 10.869 -8.052 18.904 1.00 58.72 348 TYR A CA 1
ATOM 2844 C C . TYR A 1 348 ? 11.325 -6.592 18.768 1.00 58.72 348 TYR A C 1
ATOM 2846 O O . TYR A 1 348 ? 11.595 -6.168 17.645 1.00 58.72 348 TYR A O 1
ATOM 2854 N N . PHE A 1 349 ? 11.426 -5.863 19.883 1.00 52.12 349 PHE A N 1
ATOM 2855 C CA . PHE A 1 349 ? 11.864 -4.472 20.019 1.00 52.12 349 PHE A CA 1
ATOM 2856 C C . PHE A 1 349 ? 12.626 -4.295 21.338 1.00 52.12 349 PHE A C 1
ATOM 2858 O O . PHE A 1 349 ? 13.322 -3.265 21.447 1.00 52.12 349 PHE A O 1
#

Secondary structure (DSSP, 8-state):
------PPPHHHHHHHHHHHHHHHHTTTTTT--HHHHHHS---HHHHHHHHH----S-S--HHHH---HHHHHHHHHHHH----S-SSHHHHSS---------S-TTHHHHTTEEESS-HHHHHHHHHHHTT--B---EE--GGGGGGGTTPPPGGGPPPEE--S--B--HHHHHHHHH-HHHHHHHHHHTTSSSTHHHHHHHHHT-TTT---TT---HHHHHHHHHHHHHHHTTS--TTSTTTS--S--S-EE-BTT-SS---SSEEETTEEE--GGGHHHHHH--SSEEE---TTS-THHHHHHHHHHHHHHHSS-GGG---HHHHTSHHHHHHTT--HHHHHHHH-